Protein AF-A0A225D2V1-F1 (afdb_monomer)

Radius of gyration: 23.46 Å; Cα contacts (8 Å, |Δi|>4): 677; chains: 1; bounding box: 50×41×66 Å

Mean predicted aligned error: 8.58 Å

Foldseek 3Di:
DDKDKDAAPDPPADDFWKWKWKAFQVGQIFIHTPGDDPDRIDMDDDDQDQQLPDDGSQQDDDDRDDVPDGRDGGDDDQWIKMFMFGADLLQADVVSPTQGPGDIDIGDDHPDDHDDHDDDDPVRVVSRVDDRDDFFDWPPCVPFFDKWDKDFDAAPDKTWGFDNPFFFFWKFWDWDWDDDVPGIAIATQDIGTDRDPSRHHSVGDIDGHDPQKGFAKKKFADDQFTAKIKTKIFGQDPVNQFGDLVHIDIDDIDGDPPDHDDIDMAGSPGFGFGIKMFRHDSGTRIIITGGGDDD

Structure (mmCIF, N/CA/C/O backbone):
data_AF-A0A225D2V1-F1
#
_entry.id   AF-A0A225D2V1-F1
#
loop_
_atom_site.group_PDB
_atom_site.id
_atom_site.type_symbol
_atom_site.label_atom_id
_atom_site.label_alt_id
_atom_site.label_comp_id
_atom_site.label_asym_id
_atom_site.label_entity_id
_atom_site.label_seq_id
_atom_site.pdbx_PDB_ins_code
_atom_site.Cartn_x
_atom_site.Cartn_y
_atom_site.Cartn_z
_atom_site.occupancy
_atom_site.B_iso_or_equiv
_atom_site.auth_seq_id
_atom_site.auth_comp_id
_atom_site.auth_asym_id
_atom_site.auth_atom_id
_atom_site.pdbx_PDB_model_num
ATOM 1 N N . MET A 1 1 ? 12.172 -5.754 -35.249 1.00 75.94 1 MET A N 1
ATOM 2 C CA . MET A 1 1 ? 12.129 -6.676 -34.094 1.00 75.94 1 MET A CA 1
ATOM 3 C C . 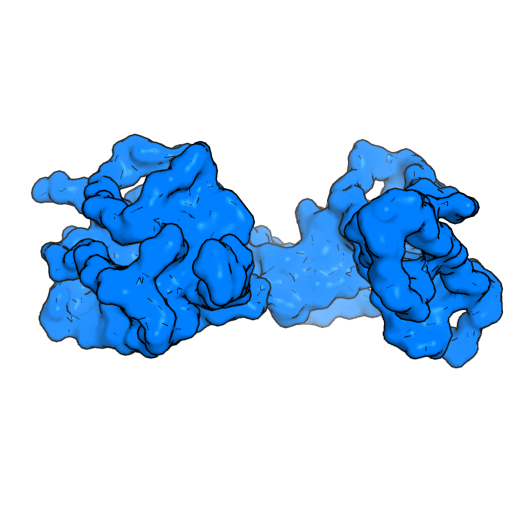MET A 1 1 ? 13.568 -6.992 -33.745 1.00 75.94 1 MET A C 1
ATOM 5 O O . MET A 1 1 ? 14.351 -7.140 -34.673 1.00 75.94 1 MET A O 1
ATOM 9 N N . ILE A 1 2 ? 13.915 -7.024 -32.464 1.00 83.81 2 ILE A N 1
ATOM 10 C CA . ILE A 1 2 ? 15.238 -7.449 -31.989 1.00 83.81 2 ILE A CA 1
ATOM 11 C C . ILE A 1 2 ? 15.033 -8.709 -31.164 1.00 83.81 2 ILE A C 1
ATOM 13 O O . ILE A 1 2 ? 14.084 -8.766 -30.388 1.00 83.81 2 ILE A O 1
ATOM 17 N N . SER A 1 3 ? 15.902 -9.696 -31.336 1.00 88.50 3 SER A N 1
ATOM 18 C CA . SER A 1 3 ? 15.908 -10.911 -30.527 1.00 88.50 3 SER A CA 1
ATOM 19 C C . SER A 1 3 ? 17.216 -10.995 -29.761 1.00 88.50 3 SER A C 1
ATOM 21 O O . SER A 1 3 ? 18.270 -10.649 -30.292 1.00 88.50 3 SER A O 1
ATOM 23 N N . VAL A 1 4 ? 17.127 -11.417 -28.506 1.00 87.06 4 VAL A N 1
ATOM 24 C CA . VAL A 1 4 ? 18.244 -11.440 -27.566 1.00 87.06 4 VAL A CA 1
ATOM 25 C C . VAL A 1 4 ? 18.283 -12.789 -26.890 1.00 87.06 4 VAL A C 1
ATOM 27 O O . VAL A 1 4 ? 17.399 -13.100 -26.092 1.00 87.06 4 VAL A O 1
ATOM 30 N N . ASP A 1 5 ? 19.306 -13.575 -27.183 1.00 91.38 5 ASP A N 1
ATOM 31 C CA . ASP A 1 5 ? 19.513 -14.832 -26.481 1.00 91.38 5 ASP A CA 1
ATOM 32 C C . ASP A 1 5 ? 20.080 -14.573 -25.085 1.00 91.38 5 ASP A C 1
ATOM 34 O O . ASP A 1 5 ? 20.888 -13.666 -24.871 1.00 91.38 5 ASP A O 1
ATOM 38 N N . TYR A 1 6 ? 19.635 -15.368 -24.120 1.00 90.75 6 TYR A N 1
ATOM 39 C CA . TYR A 1 6 ? 20.077 -15.277 -22.739 1.00 90.75 6 TYR A CA 1
ATOM 40 C C . TYR A 1 6 ? 20.439 -16.648 -22.177 1.00 90.75 6 TYR A C 1
ATOM 42 O O . TYR A 1 6 ? 19.881 -17.679 -22.558 1.00 90.75 6 TYR A O 1
ATOM 50 N N . GLU A 1 7 ? 21.345 -16.624 -21.202 1.00 92.25 7 GLU A N 1
ATOM 51 C CA . GLU A 1 7 ? 21.707 -17.751 -20.352 1.00 92.25 7 GLU A CA 1
ATOM 52 C C . GLU A 1 7 ? 21.833 -17.271 -18.900 1.00 92.25 7 GLU A C 1
ATOM 54 O O . GLU A 1 7 ? 22.522 -16.294 -18.608 1.00 92.25 7 GLU A O 1
ATOM 59 N N . VAL A 1 8 ? 21.150 -17.955 -17.984 1.00 86.94 8 VAL A N 1
ATOM 60 C CA . VAL A 1 8 ? 21.164 -17.680 -16.547 1.00 86.94 8 VAL A CA 1
ATOM 61 C C . VAL A 1 8 ? 22.377 -18.364 -15.925 1.00 86.94 8 VAL A C 1
ATOM 63 O O . VAL A 1 8 ? 22.411 -19.586 -15.767 1.00 86.94 8 VAL A O 1
ATOM 66 N N . THR A 1 9 ? 23.363 -17.563 -15.531 1.00 84.56 9 THR A N 1
ATOM 67 C CA . THR A 1 9 ? 24.622 -18.041 -14.939 1.00 84.56 9 THR A CA 1
ATOM 68 C C . THR A 1 9 ? 24.551 -18.219 -13.419 1.00 84.56 9 THR A C 1
ATOM 70 O O . THR A 1 9 ? 25.360 -18.946 -12.848 1.00 84.56 9 THR A O 1
ATOM 73 N N . SER A 1 10 ? 23.571 -17.604 -12.748 1.00 78.81 10 SER A N 1
ATOM 74 C CA . SER A 1 10 ? 23.340 -17.735 -11.306 1.00 78.81 10 SER A CA 1
ATOM 75 C C . SER A 1 10 ? 21.872 -17.493 -10.956 1.00 78.81 10 SER A C 1
ATOM 77 O O . SER A 1 10 ? 21.261 -16.549 -11.448 1.00 78.81 10 SER A O 1
ATOM 79 N N . GLU A 1 11 ? 21.324 -18.318 -10.064 1.00 67.44 11 GLU A N 1
ATOM 80 C CA . GLU A 1 11 ? 19.973 -18.159 -9.498 1.00 67.44 11 GLU A CA 1
ATOM 81 C C . GLU A 1 11 ? 20.007 -17.601 -8.065 1.00 67.44 11 GLU A C 1
ATOM 83 O O . GLU A 1 11 ? 18.970 -17.417 -7.436 1.00 67.44 11 GLU A O 1
ATOM 88 N N . LYS A 1 12 ? 21.204 -17.308 -7.534 1.00 62.03 12 LYS A N 1
ATOM 89 C CA . LYS A 1 12 ? 21.417 -17.007 -6.108 1.00 62.03 12 LYS A CA 1
ATOM 90 C C . LYS A 1 12 ? 20.809 -15.688 -5.618 1.00 62.03 12 LYS A C 1
ATOM 92 O O . LYS A 1 12 ? 20.847 -15.432 -4.422 1.00 62.03 12 LYS A O 1
ATOM 97 N N . ALA A 1 13 ? 20.290 -14.833 -6.494 1.00 55.50 13 ALA A N 1
ATOM 98 C CA . ALA A 1 13 ? 20.028 -13.442 -6.142 1.00 55.50 13 ALA A CA 1
ATOM 99 C C . ALA A 1 13 ? 18.556 -13.061 -6.305 1.00 55.50 13 ALA A C 1
ATOM 101 O O . ALA A 1 13 ? 18.198 -12.523 -7.342 1.00 55.50 13 ALA A O 1
ATOM 102 N N . LEU A 1 14 ? 17.757 -13.233 -5.243 1.00 57.34 14 LEU A N 1
ATOM 103 C CA . LEU A 1 14 ? 16.435 -12.612 -5.016 1.00 57.34 14 LEU A CA 1
ATOM 104 C C . LEU A 1 14 ? 15.259 -13.217 -5.811 1.00 57.34 14 LEU A C 1
ATOM 106 O O . LEU A 1 14 ? 15.456 -14.013 -6.724 1.00 57.34 14 LEU A O 1
ATOM 110 N N . ALA A 1 15 ? 14.018 -12.890 -5.428 1.00 63.38 15 ALA A N 1
ATOM 111 C CA . ALA A 1 15 ? 12.785 -13.453 -6.007 1.00 63.38 15 ALA A CA 1
ATOM 112 C C . ALA A 1 15 ? 11.968 -12.449 -6.850 1.00 63.38 15 ALA A C 1
ATOM 114 O O . ALA A 1 15 ? 10.991 -12.855 -7.484 1.00 63.38 15 ALA A O 1
ATOM 115 N N . GLY A 1 16 ? 12.385 -11.178 -6.895 1.00 69.38 16 GLY A N 1
ATOM 116 C CA . GLY A 1 16 ? 11.718 -10.098 -7.626 1.00 69.38 16 GLY A CA 1
ATOM 117 C C . GLY A 1 16 ? 11.746 -10.229 -9.150 1.00 69.38 16 GLY A C 1
ATOM 118 O O . GLY A 1 16 ? 12.486 -11.050 -9.705 1.00 69.38 16 GLY A O 1
ATOM 119 N N . ASP A 1 17 ? 10.939 -9.405 -9.813 1.00 79.31 17 ASP A N 1
ATOM 120 C CA . ASP A 1 17 ? 10.769 -9.395 -11.266 1.00 79.31 17 ASP A CA 1
ATOM 121 C C . ASP A 1 17 ? 11.943 -8.725 -11.978 1.00 79.31 17 ASP A C 1
ATOM 123 O O . ASP A 1 17 ? 12.576 -7.798 -11.470 1.00 79.31 17 ASP A O 1
ATOM 127 N N . LEU A 1 18 ? 12.205 -9.155 -13.204 1.00 85.19 18 LEU A N 1
ATOM 128 C CA . LEU A 1 18 ? 13.180 -8.532 -14.080 1.00 85.19 18 LEU A CA 1
ATOM 129 C C . LEU A 1 18 ? 12.523 -7.441 -14.924 1.00 85.19 18 LEU A C 1
ATOM 131 O O . LEU A 1 18 ? 11.388 -7.562 -15.396 1.00 85.19 18 LEU A O 1
ATOM 135 N N . SER A 1 19 ? 13.289 -6.384 -15.153 1.00 88.06 19 SER A N 1
ATOM 136 C CA . SER A 1 19 ? 13.034 -5.416 -16.208 1.00 88.06 19 SER A CA 1
ATOM 137 C C . SER A 1 19 ? 14.204 -5.415 -17.174 1.00 88.06 19 SER A C 1
ATOM 139 O O . SER A 1 19 ? 15.356 -5.584 -16.789 1.00 88.06 19 SER A O 1
ATOM 141 N N . LEU A 1 20 ? 13.909 -5.185 -18.439 1.00 89.88 20 LEU A N 1
ATOM 142 C CA . LEU A 1 20 ? 14.887 -4.820 -19.440 1.00 89.88 20 LEU A CA 1
ATOM 143 C C . LEU A 1 20 ? 14.969 -3.297 -19.508 1.00 89.88 20 LEU A C 1
ATOM 145 O O . LEU A 1 20 ? 13.946 -2.630 -19.668 1.00 89.88 20 LEU A O 1
ATOM 149 N N . ILE A 1 21 ? 16.176 -2.761 -19.406 1.00 89.38 21 ILE A N 1
ATOM 150 C CA . ILE A 1 21 ? 16.459 -1.346 -19.619 1.00 89.38 21 ILE A CA 1
ATOM 151 C C . ILE A 1 21 ? 17.019 -1.175 -21.024 1.00 89.38 21 ILE A C 1
ATOM 153 O O . ILE A 1 21 ? 17.923 -1.913 -21.415 1.00 89.38 21 ILE A O 1
ATOM 157 N N . LEU A 1 22 ? 16.482 -0.210 -21.768 1.00 89.12 22 LEU A N 1
ATOM 158 C CA . LEU A 1 22 ? 17.069 0.317 -22.992 1.00 89.12 22 LEU A CA 1
ATOM 159 C C . LEU A 1 22 ? 17.468 1.764 -22.720 1.00 89.12 22 LEU A C 1
ATOM 161 O O . LEU A 1 22 ? 16.599 2.608 -22.513 1.00 89.12 22 LEU A O 1
ATOM 165 N N . ARG A 1 23 ? 18.769 2.029 -22.722 1.00 88.06 23 ARG A N 1
ATOM 166 C CA . ARG A 1 23 ? 19.358 3.337 -22.452 1.00 88.06 23 ARG A CA 1
ATOM 167 C C . ARG A 1 23 ? 19.911 3.925 -23.737 1.00 88.06 23 ARG A C 1
ATOM 169 O O . ARG A 1 23 ? 20.754 3.307 -24.391 1.00 88.06 23 ARG A O 1
ATOM 176 N N . THR A 1 24 ? 19.447 5.107 -24.109 1.00 84.62 24 THR A N 1
ATOM 177 C CA . THR A 1 24 ? 19.897 5.811 -25.314 1.00 84.62 24 THR A CA 1
ATOM 178 C C . THR A 1 24 ? 20.861 6.949 -24.974 1.00 84.62 24 THR A C 1
ATOM 180 O O . THR A 1 24 ? 20.926 7.436 -23.845 1.00 84.62 24 THR A O 1
ATOM 183 N N . ALA A 1 25 ? 21.638 7.389 -25.968 1.00 72.94 25 ALA A N 1
ATOM 184 C CA . ALA A 1 25 ? 22.654 8.431 -25.784 1.00 72.94 25 ALA A CA 1
ATOM 185 C C . ALA A 1 25 ? 22.084 9.818 -25.457 1.00 72.94 25 ALA A C 1
ATOM 187 O O . ALA A 1 25 ? 22.774 10.637 -24.859 1.00 72.94 25 ALA A O 1
ATOM 188 N N . ASP A 1 26 ? 20.839 10.080 -25.845 1.00 71.44 26 ASP A N 1
ATOM 189 C CA . ASP A 1 26 ? 20.093 11.298 -25.517 1.00 71.44 26 ASP A CA 1
ATOM 190 C C . ASP A 1 26 ? 19.455 11.248 -24.115 1.00 71.44 26 ASP A C 1
ATOM 192 O O . ASP A 1 26 ? 18.716 12.157 -23.744 1.00 71.44 26 ASP A O 1
ATOM 196 N N . GLY A 1 27 ? 19.759 10.212 -23.322 1.00 66.94 27 GLY A N 1
ATOM 197 C CA . GLY A 1 27 ? 19.304 10.070 -21.939 1.00 66.94 27 GLY A CA 1
ATOM 198 C C . GLY A 1 27 ? 17.856 9.597 -21.799 1.00 66.94 27 GLY A C 1
ATOM 199 O O . GLY A 1 27 ? 17.299 9.689 -20.705 1.00 66.94 27 GLY A O 1
ATOM 200 N N . GLN A 1 28 ? 17.232 9.110 -22.878 1.00 74.00 28 GLN A N 1
ATOM 201 C CA . GLN A 1 28 ? 15.908 8.497 -22.808 1.00 74.00 28 GLN A CA 1
ATOM 202 C C . GLN A 1 28 ? 16.022 7.023 -22.412 1.00 74.00 28 GLN A C 1
ATOM 204 O O . GLN A 1 28 ? 16.306 6.147 -23.226 1.00 74.00 28 GLN A O 1
ATOM 209 N N . ASP A 1 29 ? 15.743 6.735 -21.146 1.00 81.38 29 ASP A N 1
ATOM 210 C CA . ASP A 1 29 ? 15.656 5.358 -20.678 1.00 81.38 29 ASP A CA 1
ATOM 211 C C . ASP A 1 29 ? 14.243 4.805 -20.892 1.00 81.38 29 ASP A C 1
ATOM 213 O O . ASP A 1 29 ? 13.235 5.412 -20.517 1.00 81.38 29 ASP A O 1
ATOM 217 N N . ALA A 1 30 ? 14.166 3.607 -21.463 1.00 82.44 30 ALA A N 1
ATOM 218 C CA . ALA A 1 30 ? 12.953 2.812 -21.504 1.00 82.44 30 ALA A CA 1
ATOM 219 C C . ALA A 1 30 ? 13.098 1.584 -20.611 1.00 82.44 30 ALA A C 1
ATOM 221 O O . ALA A 1 30 ? 14.013 0.778 -20.774 1.00 82.44 30 ALA A O 1
ATOM 222 N N . THR A 1 31 ? 12.128 1.403 -19.722 1.00 85.69 31 THR A N 1
ATOM 223 C CA . THR A 1 31 ? 12.028 0.227 -18.857 1.00 85.69 31 THR A CA 1
ATOM 224 C C . THR A 1 31 ? 10.898 -0.663 -19.350 1.00 85.69 31 THR A C 1
ATOM 226 O O . THR A 1 31 ? 9.747 -0.232 -19.439 1.00 85.69 31 THR A O 1
ATOM 229 N N . VAL A 1 32 ? 11.211 -1.921 -19.647 1.00 84.94 32 VAL A N 1
ATOM 230 C CA . VAL A 1 32 ? 10.240 -2.946 -20.039 1.00 84.94 32 VAL A CA 1
ATOM 231 C C . VAL A 1 32 ? 10.218 -4.022 -18.965 1.00 84.94 32 VAL A C 1
ATOM 233 O O . VAL A 1 32 ? 11.194 -4.745 -18.800 1.00 84.94 32 VAL A O 1
ATOM 236 N N . SER A 1 33 ? 9.110 -4.151 -18.237 1.00 85.00 33 SER A N 1
ATOM 237 C CA . SER A 1 33 ? 8.943 -5.266 -17.301 1.00 85.00 33 SER A CA 1
ATOM 238 C C . SER A 1 33 ? 8.800 -6.573 -18.080 1.00 85.00 33 SER A C 1
ATOM 240 O O . SER A 1 33 ? 7.973 -6.659 -18.990 1.00 85.00 33 SER A O 1
ATOM 242 N N . ILE A 1 34 ? 9.615 -7.572 -17.739 1.00 85.06 34 ILE A N 1
ATOM 243 C CA . ILE A 1 34 ? 9.584 -8.905 -18.362 1.00 85.06 34 ILE A CA 1
ATOM 244 C C . ILE A 1 34 ? 9.190 -10.012 -17.371 1.00 85.06 34 ILE A C 1
ATOM 246 O O . ILE A 1 34 ? 9.031 -11.158 -17.780 1.00 85.06 34 ILE A O 1
ATOM 250 N N . GLY A 1 35 ? 9.009 -9.689 -16.085 1.00 83.69 35 GLY A N 1
ATOM 251 C CA . GLY A 1 35 ? 8.637 -10.659 -15.052 1.00 83.69 35 GLY A CA 1
ATOM 252 C C . GLY A 1 35 ? 9.773 -11.635 -14.736 1.00 83.69 35 GLY A C 1
ATOM 253 O O . GLY A 1 35 ? 10.928 -11.232 -14.596 1.00 83.69 35 GLY A O 1
ATOM 254 N N . LYS A 1 36 ? 9.461 -12.928 -14.615 1.00 81.25 36 LYS A N 1
ATOM 255 C CA . LYS A 1 36 ? 10.448 -13.988 -14.354 1.00 81.25 36 LYS A CA 1
ATOM 256 C C . LYS A 1 36 ? 10.855 -14.684 -15.651 1.00 81.25 36 LYS A C 1
ATOM 258 O O . LYS A 1 36 ? 10.020 -14.939 -16.512 1.00 81.25 36 LYS A O 1
ATOM 263 N N . LEU A 1 37 ? 12.131 -15.051 -15.762 1.00 83.94 37 LEU A N 1
ATOM 264 C CA . LEU A 1 37 ? 12.584 -15.964 -16.813 1.00 83.94 37 LEU A CA 1
ATOM 265 C C . LEU A 1 37 ? 12.221 -17.393 -16.402 1.00 83.94 37 LEU A C 1
ATOM 267 O O . LEU A 1 37 ? 12.707 -17.893 -15.393 1.00 83.94 37 LEU A O 1
ATOM 271 N N . GLU A 1 38 ? 11.361 -18.049 -17.178 1.00 80.31 38 GLU A N 1
ATOM 272 C CA . GLU A 1 38 ? 10.885 -19.411 -16.885 1.00 80.31 38 GLU A CA 1
ATOM 273 C C . GLU A 1 38 ? 11.920 -20.502 -17.202 1.00 80.31 38 GLU A C 1
ATOM 275 O O . GLU A 1 38 ? 11.741 -21.665 -16.844 1.00 80.31 38 GLU A O 1
ATOM 280 N N . ARG A 1 39 ? 12.994 -20.155 -17.919 1.00 86.38 39 ARG A N 1
ATOM 281 C CA . ARG A 1 39 ? 14.016 -21.093 -18.394 1.00 86.38 39 ARG A CA 1
ATOM 282 C C . ARG A 1 39 ? 15.406 -20.560 -18.086 1.00 86.38 39 ARG A C 1
ATOM 284 O O . ARG A 1 39 ? 15.613 -19.355 -17.997 1.00 86.38 39 ARG A O 1
ATOM 291 N N . ARG A 1 40 ? 16.384 -21.465 -17.991 1.00 88.50 40 ARG A N 1
ATOM 292 C CA . ARG A 1 40 ? 17.799 -21.091 -17.810 1.00 88.50 40 ARG A CA 1
ATOM 293 C C . ARG A 1 40 ? 18.450 -20.573 -19.089 1.00 88.50 40 ARG A C 1
ATOM 295 O O . ARG A 1 40 ? 19.465 -19.899 -19.003 1.00 88.50 40 ARG A O 1
ATOM 302 N N . LYS A 1 41 ? 17.884 -20.876 -20.259 1.00 92.56 41 LYS A N 1
ATOM 303 C CA . LYS A 1 41 ? 18.293 -20.324 -21.556 1.00 92.56 41 LYS A CA 1
ATOM 304 C C . LYS A 1 41 ? 17.063 -20.055 -22.414 1.00 92.56 41 LYS A C 1
ATOM 306 O O . LYS A 1 41 ? 16.080 -20.796 -22.324 1.00 92.56 41 LYS A O 1
ATOM 311 N N . GLY A 1 42 ? 17.123 -19.035 -23.258 1.00 92.19 42 GLY A N 1
ATOM 312 C CA . GLY A 1 42 ? 16.045 -18.713 -24.189 1.00 92.19 42 GLY A CA 1
ATOM 313 C C . GLY A 1 42 ? 16.309 -17.425 -24.954 1.00 92.19 42 GLY A C 1
ATOM 314 O O . GLY A 1 42 ? 17.430 -16.930 -24.961 1.00 92.19 42 GLY A O 1
ATOM 315 N N . THR A 1 43 ? 15.256 -16.876 -25.556 1.00 91.25 43 THR A N 1
ATOM 316 C CA . THR A 1 43 ? 15.329 -15.657 -26.365 1.00 91.25 43 THR A CA 1
ATOM 317 C C . THR A 1 43 ? 14.272 -14.658 -25.902 1.00 91.25 43 THR A C 1
ATOM 319 O O . THR A 1 43 ? 13.099 -15.004 -25.766 1.00 91.25 43 THR A O 1
ATOM 322 N N . ILE A 1 44 ? 14.676 -13.411 -25.676 1.00 88.50 44 ILE A N 1
ATOM 323 C CA . ILE A 1 44 ? 13.788 -12.271 -25.435 1.00 88.50 44 ILE A CA 1
ATOM 324 C C . ILE A 1 44 ? 13.568 -11.561 -26.773 1.00 88.50 44 ILE A C 1
ATOM 326 O O . ILE A 1 44 ? 14.516 -11.086 -27.395 1.00 88.50 44 ILE A O 1
ATOM 330 N N . GLY A 1 45 ? 12.313 -11.484 -27.216 1.00 87.69 45 GLY A N 1
ATOM 331 C CA . GLY A 1 45 ? 11.918 -10.754 -28.420 1.00 87.69 45 GLY A CA 1
ATOM 332 C C . GLY A 1 45 ? 11.388 -9.360 -28.089 1.00 87.69 45 GLY A C 1
ATOM 333 O O . GLY A 1 45 ? 10.434 -9.215 -27.328 1.00 87.69 45 GLY A O 1
ATOM 334 N N . LEU A 1 46 ? 11.968 -8.329 -28.699 1.00 83.25 46 LEU A N 1
ATOM 335 C CA . LEU A 1 46 ? 11.566 -6.933 -28.561 1.00 83.25 46 LEU A CA 1
ATOM 336 C C . LEU A 1 46 ? 10.910 -6.437 -29.845 1.00 83.25 46 LEU A C 1
ATOM 338 O O . LEU A 1 46 ? 11.495 -6.437 -30.937 1.00 83.25 46 LEU A O 1
ATOM 342 N N . LYS A 1 47 ? 9.677 -5.959 -29.698 1.00 80.00 47 LYS A N 1
ATOM 343 C CA . LYS A 1 47 ? 8.895 -5.341 -30.765 1.00 80.00 47 LYS A CA 1
ATOM 344 C C . LYS A 1 47 ? 8.396 -3.984 -30.280 1.00 80.00 47 LYS A C 1
ATOM 346 O O . LYS A 1 47 ? 7.906 -3.870 -29.160 1.00 80.00 47 LYS A O 1
ATOM 351 N N . VAL A 1 48 ? 8.498 -2.961 -31.128 1.00 74.81 48 VAL A N 1
ATOM 352 C CA . VAL A 1 48 ? 7.820 -1.689 -30.855 1.00 74.81 48 VAL A CA 1
ATOM 353 C C . VAL A 1 48 ? 6.324 -1.910 -31.007 1.00 74.81 48 VAL A C 1
ATOM 355 O O . VAL A 1 48 ? 5.887 -2.509 -31.991 1.00 74.81 48 VAL A O 1
ATOM 358 N N . ALA A 1 49 ? 5.551 -1.457 -30.022 1.00 68.31 49 ALA A N 1
ATOM 359 C CA . ALA A 1 49 ? 4.102 -1.542 -30.080 1.00 68.31 49 ALA A CA 1
ATOM 360 C C . ALA A 1 49 ? 3.584 -0.824 -31.339 1.00 68.31 49 ALA A C 1
ATOM 362 O O . ALA A 1 49 ? 3.886 0.344 -31.572 1.00 68.31 49 ALA A O 1
ATOM 363 N N . ASP A 1 50 ? 2.792 -1.538 -32.131 1.00 62.59 50 ASP A N 1
ATOM 364 C CA . ASP A 1 50 ? 2.074 -1.061 -33.317 1.00 62.59 50 ASP A CA 1
ATOM 365 C C . ASP A 1 50 ? 0.625 -0.649 -32.990 1.00 62.59 50 ASP A C 1
ATOM 367 O O . ASP A 1 50 ? -0.157 -0.317 -33.880 1.00 62.59 50 ASP A O 1
ATOM 371 N N . ALA A 1 51 ? 0.255 -0.660 -31.705 1.00 57.41 51 ALA A N 1
ATOM 372 C CA . ALA A 1 51 ? -1.105 -0.401 -31.254 1.00 57.41 51 ALA A CA 1
ATOM 373 C C . ALA A 1 51 ? -1.396 1.110 -31.113 1.00 57.41 51 ALA A C 1
ATOM 375 O O . ALA A 1 51 ? -0.679 1.800 -30.384 1.00 57.41 51 ALA A O 1
ATOM 376 N N . PRO A 1 52 ? -2.496 1.625 -31.699 1.00 53.38 52 PRO A N 1
ATOM 377 C CA . PRO A 1 52 ? -2.810 3.058 -31.722 1.00 53.38 52 PRO A CA 1
ATOM 378 C C . PRO A 1 52 ? -3.056 3.689 -30.340 1.00 53.38 52 PRO A C 1
ATOM 380 O O . PRO A 1 52 ? -2.896 4.896 -30.182 1.00 53.38 52 PRO A O 1
ATOM 383 N N . TRP A 1 53 ? -3.388 2.883 -29.328 1.00 54.91 53 TRP A N 1
ATOM 384 C CA . TRP A 1 53 ? -3.691 3.336 -27.962 1.00 54.91 53 TRP A CA 1
ATOM 385 C C . TRP A 1 53 ? -2.500 3.237 -26.994 1.00 54.91 53 TRP A C 1
ATOM 387 O O . TRP A 1 53 ? -2.586 3.721 -25.867 1.00 54.91 53 TRP A O 1
ATOM 397 N N . ARG A 1 54 ? -1.394 2.585 -27.388 1.00 55.38 54 ARG A N 1
ATOM 398 C CA . ARG A 1 54 ? -0.208 2.409 -26.536 1.00 55.38 54 ARG A CA 1
ATOM 399 C C . ARG A 1 54 ? 0.914 3.315 -27.025 1.00 55.38 54 ARG A C 1
ATOM 401 O O . ARG A 1 54 ? 1.631 2.975 -27.960 1.00 55.38 54 ARG A O 1
ATOM 408 N N . ARG A 1 55 ? 1.111 4.451 -26.352 1.00 57.22 55 ARG A N 1
ATOM 409 C CA . ARG A 1 55 ? 2.350 5.224 -26.496 1.00 57.22 55 ARG A CA 1
ATOM 410 C C . ARG A 1 55 ? 3.459 4.465 -25.773 1.00 57.22 55 ARG A C 1
ATOM 412 O O . ARG A 1 55 ? 3.562 4.525 -24.554 1.00 57.22 55 ARG A O 1
ATOM 419 N N . GLY A 1 56 ? 4.234 3.684 -26.523 1.00 58.78 56 GLY A N 1
ATOM 420 C CA . GLY A 1 56 ? 5.504 3.169 -26.019 1.00 58.78 56 GLY A CA 1
ATOM 421 C C . GLY A 1 56 ? 6.476 4.324 -25.733 1.00 58.78 56 GLY A C 1
ATOM 422 O O . GLY A 1 56 ? 6.275 5.421 -26.256 1.00 58.78 56 GLY A O 1
ATOM 423 N N . PRO A 1 57 ? 7.545 4.086 -24.957 1.00 60.41 57 PRO A N 1
ATOM 424 C CA . PRO A 1 57 ? 8.527 5.120 -24.609 1.00 60.41 57 PRO A CA 1
ATOM 425 C C . PRO A 1 57 ? 9.205 5.751 -25.838 1.00 60.41 57 PRO A C 1
ATOM 427 O O . PRO A 1 57 ? 9.652 6.885 -25.773 1.00 60.41 57 PRO A O 1
ATOM 430 N N . PHE A 1 58 ? 9.196 5.056 -26.981 1.00 64.50 58 PHE A N 1
ATOM 431 C CA . PHE A 1 58 ? 9.759 5.518 -28.255 1.00 64.50 58 PHE A CA 1
ATOM 432 C C . PHE A 1 58 ? 8.699 5.957 -29.285 1.00 64.50 58 PHE A C 1
ATOM 434 O O . PHE A 1 58 ? 8.977 6.036 -30.484 1.00 64.50 58 PHE A O 1
ATOM 441 N N . ALA A 1 59 ? 7.452 6.191 -28.864 1.00 62.09 59 ALA A N 1
ATOM 442 C CA . ALA A 1 59 ? 6.433 6.746 -29.751 1.00 62.09 59 ALA A CA 1
ATOM 443 C C . ALA A 1 59 ? 6.747 8.223 -30.047 1.00 62.09 59 ALA A C 1
ATOM 445 O O . ALA A 1 59 ? 7.008 8.999 -29.129 1.00 62.09 59 ALA A O 1
ATOM 446 N N . ARG A 1 60 ? 6.700 8.632 -31.323 1.00 54.75 60 ARG A N 1
ATOM 447 C CA . ARG A 1 60 ? 6.945 10.034 -31.698 1.00 54.75 60 ARG A CA 1
ATOM 448 C C . ARG A 1 60 ? 5.915 10.954 -31.022 1.00 54.75 60 ARG A C 1
ATOM 450 O O . ARG A 1 60 ? 4.718 10.654 -31.094 1.00 54.75 60 ARG A O 1
ATOM 457 N N . PRO A 1 61 ? 6.331 12.081 -30.415 1.00 46.56 61 PRO A N 1
ATOM 458 C CA . PRO A 1 61 ? 5.391 13.091 -29.957 1.00 46.56 61 PRO A CA 1
ATOM 459 C C . PRO A 1 61 ? 4.650 13.663 -31.170 1.00 46.56 61 PRO A C 1
ATOM 461 O O . PRO A 1 61 ? 5.248 14.210 -32.092 1.00 46.56 61 PRO A O 1
ATOM 464 N N . GLY A 1 62 ? 3.333 13.493 -31.181 1.00 54.81 62 GLY A N 1
ATOM 465 C CA . GLY A 1 62 ? 2.437 14.030 -32.196 1.00 54.81 62 GLY A CA 1
ATOM 466 C C . GLY A 1 62 ? 1.030 14.213 -31.623 1.00 54.81 62 GLY A C 1
ATOM 467 O O . GLY A 1 62 ? 0.713 13.610 -30.581 1.00 54.81 62 GLY A O 1
ATOM 468 N N . PRO A 1 63 ? 0.187 15.050 -32.262 1.00 51.53 63 PRO A N 1
ATOM 469 C CA . PRO A 1 63 ? -1.221 15.160 -31.897 1.00 51.53 63 PRO A CA 1
ATOM 470 C C . PRO A 1 63 ? -1.818 13.752 -31.911 1.00 51.53 63 PRO A C 1
ATOM 472 O O . PRO A 1 63 ? -1.564 12.973 -32.830 1.00 51.53 63 PRO A O 1
ATOM 475 N N . GLY A 1 64 ? -2.499 13.382 -30.823 1.00 52.94 64 GLY A N 1
ATOM 476 C CA . GLY A 1 64 ? -3.034 12.033 -30.670 1.00 52.94 64 GLY A CA 1
ATOM 477 C C . GLY A 1 64 ? -3.863 11.649 -31.898 1.00 52.94 64 GLY A C 1
ATOM 478 O O . GLY A 1 64 ? -4.586 12.505 -32.412 1.00 52.94 64 GLY A O 1
ATOM 479 N N . PRO A 1 65 ? -3.746 10.408 -32.401 1.00 50.03 65 PRO A N 1
ATOM 480 C CA . PRO A 1 65 ? -4.585 9.978 -33.505 1.00 50.03 65 PRO A CA 1
ATOM 481 C C . PRO A 1 65 ? -6.047 10.151 -33.084 1.00 50.03 65 PRO A C 1
ATOM 483 O O . PRO A 1 65 ? -6.457 9.648 -32.038 1.00 50.03 65 PRO A O 1
ATOM 486 N N . GLY A 1 66 ? -6.824 10.889 -33.881 1.00 49.00 66 GLY A N 1
ATOM 487 C CA . GLY A 1 66 ? -8.276 10.892 -33.742 1.00 49.00 66 GLY A CA 1
ATOM 488 C C . GLY A 1 66 ? -8.825 9.460 -33.846 1.00 49.00 66 GLY A C 1
ATOM 489 O O . GLY A 1 66 ? -8.122 8.565 -34.333 1.00 49.00 66 GLY A O 1
ATOM 490 N N . PRO A 1 67 ? -10.063 9.209 -33.392 1.00 43.94 67 PRO A N 1
ATOM 491 C CA . PRO A 1 67 ? -10.678 7.890 -33.507 1.00 43.94 67 PRO A CA 1
ATOM 492 C C . PRO A 1 67 ? -10.597 7.390 -34.961 1.00 43.94 67 PRO A C 1
ATOM 494 O O . PRO A 1 67 ? -11.149 8.005 -35.867 1.00 43.94 67 PRO A O 1
ATOM 497 N N . GLY A 1 68 ? -9.849 6.300 -35.182 1.00 51.19 68 GLY A N 1
ATOM 498 C CA . GLY A 1 68 ? -9.633 5.689 -36.502 1.00 51.19 68 GLY A CA 1
ATOM 499 C C . GLY A 1 68 ? -8.255 5.912 -37.145 1.00 51.19 68 GLY A C 1
ATOM 500 O O . GLY A 1 68 ? -7.941 5.240 -38.127 1.00 51.19 68 GLY A O 1
ATOM 501 N N . ALA A 1 69 ? -7.393 6.779 -36.603 1.00 49.12 69 ALA A N 1
ATOM 502 C CA . ALA A 1 69 ? -6.036 6.956 -37.126 1.00 49.12 69 ALA A CA 1
ATOM 503 C C . ALA A 1 69 ? -5.062 5.892 -36.574 1.00 49.12 69 ALA A C 1
ATOM 505 O O . ALA A 1 69 ? -4.971 5.658 -35.368 1.00 49.12 69 ALA A O 1
ATOM 506 N N . LYS A 1 70 ? -4.295 5.244 -37.464 1.00 46.28 70 LYS A N 1
ATOM 507 C CA . LYS A 1 70 ? -3.176 4.374 -37.065 1.00 46.28 70 LYS A CA 1
ATOM 508 C C . LYS A 1 70 ? -2.075 5.252 -36.470 1.00 46.28 70 LYS A C 1
ATOM 510 O O . LYS A 1 70 ? -1.607 6.171 -37.140 1.00 46.28 70 LYS A O 1
ATOM 515 N N . ALA A 1 71 ? -1.646 4.979 -35.238 1.00 50.62 71 ALA A N 1
ATOM 516 C CA . ALA A 1 71 ? -0.440 5.613 -34.712 1.00 50.62 71 ALA A CA 1
ATOM 517 C C . ALA A 1 71 ? 0.742 5.270 -35.630 1.00 50.62 71 ALA A C 1
ATOM 519 O O . ALA A 1 71 ? 0.886 4.120 -36.050 1.00 50.62 71 ALA A O 1
ATOM 520 N N . ALA A 1 72 ? 1.584 6.255 -35.948 1.00 50.91 72 ALA A N 1
ATOM 521 C CA . ALA A 1 72 ? 2.849 5.977 -36.613 1.00 50.91 72 ALA A CA 1
ATOM 522 C C . ALA A 1 72 ? 3.663 5.049 -35.701 1.00 50.91 72 ALA A C 1
ATOM 524 O O . ALA A 1 72 ? 3.953 5.410 -34.558 1.00 50.91 72 ALA A O 1
ATOM 525 N N . ALA A 1 73 ? 3.984 3.847 -36.183 1.00 56.28 73 ALA A N 1
ATOM 526 C CA . ALA A 1 73 ? 4.796 2.902 -35.431 1.00 56.28 73 ALA A CA 1
ATOM 527 C C . ALA A 1 73 ? 6.131 3.573 -35.078 1.00 56.28 73 ALA A C 1
ATOM 529 O O . ALA A 1 73 ? 6.834 4.070 -35.960 1.00 56.28 73 ALA A O 1
ATOM 530 N N . GLY A 1 74 ? 6.467 3.619 -33.788 1.00 63.97 74 GLY A N 1
ATOM 531 C CA . GLY A 1 74 ? 7.815 4.001 -33.380 1.00 63.97 74 GLY A CA 1
ATOM 532 C C . GLY A 1 74 ? 8.833 3.010 -33.956 1.00 63.97 74 GLY A C 1
ATOM 533 O O . GLY A 1 74 ? 8.520 1.839 -34.183 1.00 63.97 74 GLY A O 1
ATOM 534 N N . SER A 1 75 ? 10.061 3.461 -34.185 1.00 73.25 75 SER A N 1
ATOM 535 C CA . SER A 1 75 ? 11.204 2.580 -34.439 1.00 73.25 75 SER A CA 1
ATOM 536 C C . SER A 1 75 ? 12.003 2.412 -33.151 1.00 73.25 75 SER A C 1
ATOM 538 O O . SER A 1 75 ? 12.018 3.314 -32.315 1.00 73.25 75 SER A O 1
ATOM 540 N N . LEU A 1 76 ? 12.689 1.277 -32.988 1.00 76.38 76 LEU A N 1
ATOM 541 C CA . LEU A 1 76 ? 13.709 1.184 -31.942 1.00 76.38 76 LEU A CA 1
ATOM 542 C C . LEU A 1 76 ? 14.822 2.203 -32.239 1.00 76.38 76 LEU A C 1
ATOM 544 O O . LEU A 1 76 ? 15.087 2.471 -33.419 1.00 76.38 76 LEU A O 1
ATOM 548 N N . PRO A 1 77 ? 15.454 2.780 -31.205 1.00 79.25 77 PRO A N 1
ATOM 549 C CA . PRO A 1 77 ? 16.620 3.631 -31.398 1.00 79.25 77 PRO A CA 1
ATOM 550 C C . PRO A 1 77 ? 17.728 2.856 -32.126 1.00 79.25 77 PRO A C 1
ATOM 552 O O . PRO A 1 77 ? 17.884 1.653 -31.934 1.00 79.25 77 PRO A O 1
ATOM 555 N N . GLN A 1 78 ? 18.493 3.543 -32.978 1.00 82.62 78 GLN A N 1
ATOM 556 C CA . GLN A 1 78 ? 19.636 2.934 -33.676 1.00 82.62 78 GLN A CA 1
ATOM 557 C C . GLN A 1 78 ? 20.807 2.655 -32.727 1.00 82.62 78 GLN A C 1
ATOM 559 O O . GLN A 1 78 ? 21.522 1.675 -32.911 1.00 82.62 78 GLN A O 1
ATOM 564 N N . ASN A 1 79 ? 20.965 3.515 -31.716 1.00 86.75 79 ASN A N 1
ATOM 565 C CA . ASN A 1 79 ? 22.070 3.500 -30.771 1.00 86.75 79 ASN A CA 1
ATOM 566 C C . ASN A 1 79 ? 21.527 3.358 -29.350 1.00 86.75 79 ASN A C 1
ATOM 568 O O . ASN A 1 79 ? 20.900 4.290 -28.838 1.00 86.75 79 ASN A O 1
ATOM 572 N N . PHE A 1 80 ? 21.753 2.213 -28.715 1.00 88.19 80 PHE A N 1
ATOM 573 C CA . PHE A 1 80 ? 21.347 2.008 -27.328 1.00 88.19 80 PHE A CA 1
ATOM 574 C C . PHE A 1 80 ? 22.177 0.932 -26.633 1.00 88.19 80 PHE A C 1
ATOM 576 O O . PHE A 1 80 ? 22.718 0.012 -27.250 1.00 88.19 80 PHE A O 1
ATOM 583 N N . GLU A 1 81 ? 22.235 1.057 -25.315 1.00 91.81 81 GLU A N 1
ATOM 584 C CA . GLU A 1 81 ? 22.663 0.012 -24.405 1.00 91.81 81 GLU A CA 1
ATOM 585 C C . GLU A 1 81 ? 21.430 -0.714 -23.869 1.00 91.81 81 GLU A C 1
ATOM 587 O O . GLU A 1 81 ? 20.409 -0.100 -23.563 1.00 91.81 81 GLU A O 1
ATOM 592 N N . MET A 1 82 ? 21.533 -2.029 -23.732 1.00 91.25 82 MET A N 1
ATOM 593 C CA . MET A 1 82 ? 20.480 -2.863 -23.190 1.00 91.25 82 MET A CA 1
ATOM 594 C C . MET A 1 82 ? 21.021 -3.807 -22.126 1.00 91.25 82 MET A C 1
ATOM 596 O O . MET A 1 82 ? 22.029 -4.482 -22.334 1.00 91.25 82 MET A O 1
ATOM 600 N N . TYR A 1 83 ? 20.334 -3.872 -20.990 1.00 91.50 83 TYR A N 1
ATOM 601 C CA . TYR A 1 83 ? 20.680 -4.758 -19.883 1.00 91.50 83 TYR A CA 1
ATOM 602 C C . TYR A 1 83 ? 19.448 -5.105 -19.054 1.00 91.50 83 TYR A C 1
ATOM 604 O O . TYR A 1 83 ? 18.452 -4.383 -19.038 1.00 91.50 83 TYR A O 1
ATOM 612 N N . LEU A 1 84 ? 19.524 -6.226 -18.350 1.00 88.75 84 LEU A N 1
ATOM 613 C CA . LEU A 1 84 ? 18.521 -6.626 -17.385 1.00 88.75 84 LEU A CA 1
ATOM 614 C C . LEU A 1 84 ? 18.833 -6.017 -16.034 1.00 88.75 84 LEU A C 1
ATOM 616 O O . LEU A 1 84 ? 19.976 -6.023 -15.565 1.00 88.75 84 LEU A O 1
ATOM 620 N N . VAL A 1 85 ? 17.772 -5.559 -15.395 1.00 86.25 85 VAL A N 1
ATOM 621 C CA . VAL A 1 85 ? 17.768 -5.178 -14.001 1.00 86.25 85 VAL A CA 1
ATOM 622 C C . VAL A 1 85 ? 16.795 -6.037 -13.223 1.00 86.25 85 VAL A C 1
ATOM 624 O O . VAL A 1 85 ? 15.780 -6.485 -13.757 1.00 86.25 85 VAL A O 1
ATOM 627 N N . ARG A 1 86 ? 17.085 -6.242 -11.944 1.00 82.06 86 ARG A N 1
ATOM 628 C CA . ARG A 1 86 ? 16.145 -6.853 -11.016 1.00 82.06 86 ARG A CA 1
ATOM 629 C C . ARG A 1 86 ? 15.445 -5.776 -10.205 1.00 82.06 86 ARG A C 1
ATOM 631 O O . ARG A 1 86 ? 16.110 -4.955 -9.578 1.00 82.06 86 ARG A O 1
ATOM 638 N N . ASN A 1 87 ? 14.117 -5.802 -10.225 1.00 77.88 87 ASN A N 1
ATOM 639 C CA . ASN A 1 87 ? 13.275 -4.948 -9.401 1.00 77.88 87 ASN A CA 1
ATOM 640 C C . ASN A 1 87 ? 12.833 -5.760 -8.188 1.00 77.88 87 ASN A C 1
ATOM 642 O O . ASN A 1 87 ? 12.166 -6.787 -8.323 1.00 77.88 87 ASN A O 1
ATOM 646 N N . GLU A 1 88 ? 13.185 -5.292 -6.999 1.00 77.75 88 GLU A N 1
ATOM 647 C CA . GLU A 1 88 ? 12.722 -5.887 -5.752 1.00 77.75 88 GLU A CA 1
ATOM 648 C C . GLU A 1 88 ? 12.075 -4.804 -4.896 1.00 77.75 88 GLU A C 1
ATOM 650 O O . GLU A 1 88 ? 12.617 -4.312 -3.908 1.00 77.75 88 GLU A O 1
ATOM 655 N N . ASN A 1 89 ? 10.874 -4.415 -5.321 1.00 75.44 89 ASN A N 1
ATOM 656 C CA . ASN A 1 89 ? 10.101 -3.352 -4.681 1.00 75.44 89 ASN A CA 1
ATOM 657 C C . ASN A 1 89 ? 9.755 -3.682 -3.219 1.00 75.44 89 ASN A C 1
ATOM 659 O O . ASN A 1 89 ? 9.438 -2.778 -2.448 1.00 75.44 89 ASN A O 1
ATOM 663 N N . ARG A 1 90 ? 9.842 -4.960 -2.820 1.00 78.62 90 ARG A N 1
ATOM 664 C CA . ARG A 1 90 ? 9.608 -5.404 -1.442 1.00 78.62 90 ARG A CA 1
ATOM 665 C C . ARG A 1 90 ? 10.742 -5.035 -0.478 1.00 78.62 90 ARG A C 1
ATOM 667 O O . ARG A 1 90 ? 10.591 -5.280 0.705 1.00 78.62 90 ARG A O 1
ATOM 674 N N . TYR A 1 91 ? 11.846 -4.434 -0.926 1.00 80.31 91 TYR A N 1
ATOM 675 C CA . TYR A 1 91 ? 12.825 -3.796 -0.026 1.00 80.31 91 TYR A CA 1
ATOM 676 C C . TYR A 1 91 ? 12.628 -2.277 0.104 1.00 80.31 91 TYR A C 1
ATOM 678 O O . TYR A 1 91 ? 13.392 -1.605 0.795 1.00 80.31 91 TYR A O 1
ATOM 686 N N . GLY A 1 92 ? 11.568 -1.734 -0.499 1.00 81.81 92 GLY A N 1
ATOM 687 C CA . GLY A 1 92 ? 11.205 -0.323 -0.412 1.00 81.81 92 GLY A CA 1
ATOM 688 C C . GLY A 1 92 ? 11.896 0.550 -1.460 1.00 81.81 92 GLY A C 1
ATOM 689 O O . GLY A 1 92 ? 12.820 0.120 -2.141 1.00 81.81 92 GLY A O 1
ATOM 690 N N . LYS A 1 93 ? 11.435 1.792 -1.615 1.00 81.81 93 LYS A N 1
ATOM 691 C CA . LYS A 1 93 ? 11.720 2.695 -2.741 1.00 81.81 93 LYS A CA 1
ATOM 692 C C . LYS A 1 93 ? 13.203 3.015 -2.931 1.00 81.81 93 LYS A C 1
ATOM 694 O O . LYS A 1 93 ? 13.649 3.170 -4.062 1.00 81.81 93 LYS A O 1
ATOM 699 N N . GLU A 1 94 ? 13.966 3.075 -1.843 1.00 75.75 94 GLU A N 1
ATOM 700 C CA . GLU A 1 94 ? 15.400 3.383 -1.893 1.00 75.75 94 GLU A CA 1
ATOM 701 C C . GLU A 1 94 ? 16.208 2.213 -2.473 1.00 75.75 94 GLU A C 1
ATOM 703 O O . GLU A 1 94 ? 17.184 2.419 -3.193 1.00 75.75 94 GLU A O 1
ATOM 708 N N . LEU A 1 95 ? 15.747 0.984 -2.219 1.00 69.75 95 LEU A N 1
ATOM 709 C CA . LEU A 1 95 ? 16.338 -0.265 -2.708 1.00 69.75 95 LEU A CA 1
ATOM 710 C C . LEU A 1 95 ? 15.603 -0.833 -3.927 1.00 69.75 95 LEU A C 1
ATOM 712 O O . LEU A 1 95 ? 16.098 -1.752 -4.570 1.00 69.75 95 LEU A O 1
ATOM 716 N N . ALA A 1 96 ? 14.466 -0.242 -4.301 1.00 62.38 96 ALA A N 1
ATOM 717 C CA . ALA A 1 96 ? 13.760 -0.506 -5.549 1.00 62.38 96 ALA A CA 1
ATOM 718 C C . ALA A 1 96 ? 14.570 -0.064 -6.780 1.00 62.38 96 ALA A C 1
ATOM 720 O O . ALA A 1 96 ? 14.139 -0.286 -7.912 1.00 62.38 96 ALA A O 1
ATOM 721 N N . ARG A 1 97 ? 15.747 0.550 -6.586 1.00 59.75 97 ARG A N 1
ATOM 722 C CA . ARG A 1 97 ? 16.706 0.797 -7.660 1.00 59.75 97 ARG A CA 1
ATOM 723 C C . ARG A 1 97 ? 17.113 -0.531 -8.294 1.00 59.75 97 ARG A C 1
ATOM 725 O O . ARG A 1 97 ? 17.897 -1.295 -7.753 1.00 59.75 97 ARG A O 1
ATOM 732 N N . SER A 1 98 ? 16.577 -0.742 -9.484 1.00 64.06 98 SER A N 1
ATOM 733 C CA . SER A 1 98 ? 17.000 -1.650 -10.538 1.00 64.06 98 SER A CA 1
ATOM 734 C C . SER A 1 98 ? 18.483 -2.055 -10.480 1.00 64.06 98 SER A C 1
ATOM 736 O O . SER A 1 98 ? 19.353 -1.330 -10.965 1.00 64.06 98 SER A O 1
ATOM 738 N N . PHE A 1 99 ? 18.785 -3.239 -9.942 1.00 75.75 99 PHE A N 1
ATOM 739 C CA . PHE A 1 99 ? 20.153 -3.773 -9.943 1.00 75.75 99 PHE A CA 1
ATOM 740 C C . PHE A 1 99 ? 20.460 -4.373 -11.297 1.00 75.75 99 PHE A C 1
ATOM 742 O O . PHE A 1 99 ? 19.774 -5.309 -11.694 1.00 75.75 99 PHE A O 1
ATOM 749 N N . LYS A 1 100 ? 21.493 -3.899 -11.993 1.00 84.19 100 LYS A N 1
ATOM 750 C CA . LYS A 1 100 ? 21.942 -4.555 -13.222 1.00 84.19 100 LYS A CA 1
ATOM 751 C C . LYS A 1 100 ? 22.426 -5.977 -12.904 1.00 84.19 100 LYS A C 1
ATOM 753 O O . LYS A 1 100 ? 23.382 -6.151 -12.157 1.00 84.19 100 LYS A O 1
ATOM 758 N N . VAL A 1 101 ? 21.771 -6.979 -13.491 1.00 84.50 101 VAL A N 1
ATOM 759 C CA . VAL A 1 101 ? 22.025 -8.416 -13.254 1.00 84.50 101 VAL A CA 1
ATOM 760 C C . VAL A 1 101 ? 22.464 -9.172 -14.512 1.00 84.50 101 VAL A C 1
ATOM 762 O O . VAL A 1 101 ? 22.572 -10.394 -14.496 1.00 84.50 101 VAL A O 1
ATOM 765 N N . SER A 1 102 ? 22.715 -8.468 -15.615 1.00 87.06 102 SER A N 1
ATOM 766 C CA . SER A 1 102 ? 23.229 -9.059 -16.853 1.00 87.06 102 SER A CA 1
ATOM 767 C C . SER A 1 102 ? 24.450 -8.316 -17.369 1.00 87.06 102 SER A C 1
ATOM 769 O O . SER A 1 102 ? 24.769 -7.221 -16.917 1.00 87.06 102 SER A O 1
ATOM 771 N N . ASN A 1 103 ? 25.085 -8.864 -18.400 1.00 88.75 103 ASN A N 1
ATOM 772 C CA . ASN A 1 103 ? 25.967 -8.085 -19.263 1.00 88.75 103 ASN A CA 1
ATOM 773 C C . ASN A 1 103 ? 25.167 -7.027 -20.040 1.00 88.75 103 ASN A C 1
ATOM 775 O O . ASN A 1 103 ? 23.946 -7.145 -20.182 1.00 88.75 103 ASN A O 1
ATOM 779 N N . SER A 1 104 ? 25.858 -5.997 -20.535 1.00 90.25 104 SER A N 1
ATOM 780 C CA . SER A 1 104 ? 25.264 -5.059 -21.493 1.00 90.25 104 SER A CA 1
ATOM 781 C C . SER A 1 104 ? 25.388 -5.583 -22.910 1.00 90.25 104 SER A C 1
ATOM 783 O O . SER A 1 104 ? 26.428 -6.120 -23.289 1.00 90.25 104 SER A O 1
ATOM 785 N N . ILE A 1 105 ? 24.356 -5.338 -23.702 1.00 89.81 105 ILE A N 1
ATOM 786 C CA . ILE A 1 105 ? 24.372 -5.456 -25.154 1.00 89.81 105 ILE A CA 1
ATOM 787 C C . ILE A 1 105 ? 24.337 -4.042 -25.713 1.00 89.81 105 ILE A C 1
ATOM 789 O O . ILE A 1 105 ? 23.532 -3.223 -25.278 1.00 89.81 105 ILE A O 1
ATOM 793 N N . ILE A 1 106 ? 25.221 -3.759 -26.663 1.00 89.69 106 ILE A N 1
ATOM 794 C CA . ILE A 1 106 ? 25.282 -2.465 -27.335 1.00 89.69 106 ILE A CA 1
ATOM 795 C C . ILE A 1 106 ? 24.839 -2.659 -28.774 1.00 89.69 106 ILE A C 1
ATOM 797 O O . ILE A 1 106 ? 25.344 -3.545 -29.464 1.00 89.69 106 ILE A O 1
ATOM 801 N N . MET A 1 107 ? 23.910 -1.821 -29.217 1.00 87.38 107 MET A N 1
ATOM 802 C CA . MET A 1 107 ? 23.542 -1.699 -30.618 1.00 87.38 107 MET A CA 1
ATOM 803 C C . MET A 1 107 ? 23.968 -0.322 -31.120 1.00 87.38 107 MET A C 1
ATOM 805 O O . MET A 1 107 ? 23.689 0.677 -30.460 1.00 87.38 107 MET A O 1
ATOM 809 N N . GLY A 1 108 ? 24.641 -0.288 -32.272 1.00 86.12 108 GLY A N 1
ATOM 810 C CA . GLY A 1 108 ? 25.137 0.945 -32.884 1.00 86.12 108 GLY A CA 1
ATOM 811 C C . GLY A 1 108 ? 26.340 1.556 -32.157 1.00 86.12 108 GLY A C 1
ATOM 812 O O . GLY A 1 108 ? 27.114 0.856 -31.502 1.00 86.12 108 GLY A O 1
ATOM 813 N N . GLU A 1 109 ? 26.502 2.872 -32.292 1.00 81.88 109 GLU A N 1
ATOM 814 C CA . GLU A 1 109 ? 27.570 3.642 -31.648 1.00 81.88 109 GLU A CA 1
ATOM 815 C C . GLU A 1 109 ? 27.048 4.344 -30.390 1.00 81.88 109 GLU A C 1
ATOM 817 O O . GLU A 1 109 ? 26.111 5.142 -30.448 1.00 81.88 109 GLU A O 1
ATOM 822 N N . THR A 1 110 ? 27.676 4.100 -29.240 1.00 70.31 110 THR A N 1
ATOM 823 C CA . THR A 1 110 ? 27.312 4.755 -27.975 1.00 70.31 110 THR A CA 1
ATOM 824 C C . THR A 1 110 ? 28.423 5.696 -27.524 1.00 70.31 110 THR A C 1
ATOM 826 O O . THR A 1 110 ? 29.547 5.259 -27.291 1.00 70.31 110 THR A O 1
ATOM 829 N N . LYS A 1 111 ? 28.102 6.987 -27.368 1.00 76.56 111 LYS A N 1
ATOM 830 C CA . LYS A 1 111 ? 29.011 8.022 -26.829 1.00 76.56 111 LYS A CA 1
ATOM 831 C C . LYS A 1 111 ? 28.916 8.193 -25.305 1.00 76.56 111 LYS A C 1
ATOM 833 O O . LYS A 1 111 ? 29.489 9.130 -24.764 1.00 76.56 111 LYS A O 1
ATOM 838 N N . PHE A 1 112 ? 28.154 7.333 -24.635 1.00 76.81 112 PHE A N 1
ATOM 839 C CA . PHE A 1 112 ? 27.966 7.340 -23.188 1.00 76.81 112 PHE A CA 1
ATOM 840 C C . PHE A 1 112 ? 28.637 6.119 -22.560 1.00 76.81 112 PHE A C 1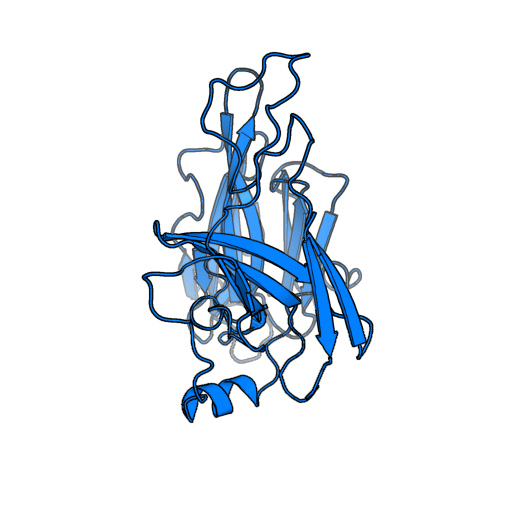
ATOM 842 O O . PHE A 1 112 ? 28.777 5.079 -23.210 1.00 76.81 112 PHE A O 1
ATOM 849 N N . ASP A 1 113 ? 29.032 6.254 -21.295 1.00 81.75 113 ASP A N 1
ATOM 850 C CA . ASP A 1 113 ? 29.662 5.170 -20.550 1.00 81.75 113 ASP A CA 1
ATOM 851 C C . ASP A 1 113 ? 28.701 3.996 -20.385 1.00 81.75 113 ASP A C 1
ATOM 853 O O . ASP A 1 113 ? 27.540 4.161 -19.993 1.00 81.75 113 ASP A O 1
ATOM 857 N N . LYS A 1 114 ? 29.211 2.794 -20.667 1.00 82.38 114 LYS A N 1
ATOM 858 C CA . LYS A 1 114 ? 28.464 1.556 -20.454 1.00 82.38 114 LYS A CA 1
ATOM 859 C C . LYS A 1 114 ? 28.118 1.439 -18.980 1.00 82.38 114 LYS A C 1
ATOM 861 O O . LYS A 1 114 ? 28.972 1.596 -18.106 1.00 82.38 114 LYS A O 1
ATOM 866 N N . THR A 1 115 ? 26.875 1.087 -18.703 1.00 83.44 115 THR A N 1
ATOM 867 C CA . THR A 1 115 ? 26.448 0.762 -17.350 1.00 83.44 115 THR A CA 1
ATOM 868 C C . THR A 1 115 ? 27.185 -0.502 -16.927 1.00 83.44 115 THR A C 1
ATOM 870 O O . THR A 1 115 ? 27.044 -1.535 -17.572 1.00 83.44 115 THR A O 1
ATOM 873 N N . MET A 1 116 ? 27.978 -0.473 -15.861 1.00 79.56 116 MET A N 1
ATOM 874 C CA . MET A 1 116 ? 28.673 -1.667 -15.366 1.00 79.56 116 MET A CA 1
ATOM 875 C C . MET A 1 116 ? 27.892 -2.297 -14.207 1.00 79.56 116 MET A C 1
ATOM 877 O O . MET A 1 116 ? 27.272 -1.567 -13.429 1.00 79.56 116 MET A O 1
ATOM 881 N N . PRO A 1 117 ? 27.883 -3.638 -14.069 1.00 74.00 117 PRO A N 1
ATOM 882 C CA . PRO A 1 117 ? 27.541 -4.250 -12.792 1.00 74.00 117 PRO A CA 1
ATOM 883 C C . PRO A 1 117 ? 28.486 -3.688 -11.728 1.00 74.00 117 PRO A C 1
ATOM 885 O O . PRO A 1 117 ? 29.680 -3.534 -11.986 1.00 74.00 117 PRO A O 1
ATOM 888 N N . ARG A 1 118 ? 27.956 -3.372 -10.551 1.00 76.06 118 ARG A N 1
ATOM 889 C CA . ARG A 1 118 ? 28.768 -3.003 -9.391 1.00 76.06 118 ARG A CA 1
ATOM 890 C C . ARG A 1 118 ? 28.640 -4.072 -8.321 1.00 76.06 118 ARG A C 1
ATOM 892 O O . ARG A 1 118 ? 27.614 -4.752 -8.255 1.00 76.06 118 ARG A O 1
ATOM 899 N N . ASP A 1 119 ? 29.641 -4.147 -7.460 1.00 73.00 119 ASP A N 1
ATOM 900 C CA . ASP A 1 119 ? 29.556 -4.952 -6.251 1.00 73.00 119 ASP A CA 1
ATOM 901 C C . ASP A 1 119 ? 28.512 -4.375 -5.286 1.00 73.00 119 ASP A C 1
ATOM 903 O O . ASP A 1 119 ? 28.207 -3.171 -5.287 1.00 73.00 119 ASP A O 1
ATOM 907 N N . TRP A 1 120 ? 27.925 -5.261 -4.485 1.00 73.62 120 TRP A N 1
ATOM 908 C CA . TRP A 1 120 ? 27.019 -4.874 -3.410 1.00 73.62 120 TRP A CA 1
ATOM 909 C C . TRP A 1 120 ? 27.827 -4.331 -2.241 1.00 73.62 120 TRP A C 1
ATOM 911 O O . TRP A 1 120 ? 28.876 -4.881 -1.899 1.00 73.62 120 TRP A O 1
ATOM 921 N N . THR A 1 121 ? 27.326 -3.275 -1.604 1.00 80.75 121 THR A N 1
ATOM 922 C CA . THR A 1 121 ? 27.909 -2.844 -0.333 1.00 80.75 121 THR A CA 1
ATOM 923 C C . THR A 1 121 ? 27.589 -3.869 0.757 1.00 80.75 121 THR A C 1
ATOM 925 O O . THR A 1 121 ? 26.646 -4.658 0.642 1.00 80.75 121 THR A O 1
ATOM 928 N N . THR A 1 122 ? 28.358 -3.870 1.845 1.00 81.62 122 THR A N 1
ATOM 929 C CA . THR A 1 122 ? 28.108 -4.757 2.992 1.00 81.62 122 THR A CA 1
ATOM 930 C C . THR A 1 122 ? 26.705 -4.551 3.573 1.00 81.62 122 THR A C 1
ATOM 932 O O . THR A 1 122 ? 26.042 -5.508 3.981 1.00 81.62 122 THR A O 1
ATOM 935 N N . GLU A 1 123 ? 26.220 -3.309 3.573 1.00 82.69 123 GLU A N 1
ATOM 936 C CA . GLU A 1 123 ? 24.877 -2.939 4.019 1.00 82.69 123 GLU A CA 1
ATOM 937 C C . GLU A 1 123 ? 23.810 -3.560 3.113 1.00 82.69 123 GLU A C 1
ATOM 939 O O . GLU A 1 123 ? 22.858 -4.159 3.610 1.00 82.69 123 GLU A O 1
ATOM 944 N N . GLU A 1 124 ? 23.991 -3.492 1.793 1.00 78.00 124 GLU A N 1
ATOM 945 C CA . GLU A 1 124 ? 23.074 -4.098 0.823 1.00 78.00 124 GLU A CA 1
ATOM 946 C C . GLU A 1 124 ? 23.033 -5.619 0.953 1.00 78.00 124 GLU A C 1
ATOM 948 O O . GLU A 1 124 ? 21.950 -6.196 1.018 1.00 78.00 124 GLU A O 1
ATOM 953 N N . VAL A 1 125 ? 24.194 -6.273 1.075 1.00 80.38 125 VAL A N 1
ATOM 954 C CA . VAL A 1 125 ? 24.269 -7.720 1.337 1.00 80.38 125 VAL A CA 1
ATOM 955 C C . VAL A 1 125 ? 23.502 -8.067 2.613 1.00 80.38 125 VAL A C 1
ATOM 957 O O . VAL A 1 125 ? 22.718 -9.017 2.634 1.00 80.38 125 VAL A O 1
ATOM 960 N N . THR A 1 126 ? 23.681 -7.274 3.670 1.00 83.25 126 THR A N 1
ATOM 961 C CA . THR A 1 126 ? 22.994 -7.477 4.949 1.00 83.25 126 THR A CA 1
ATOM 962 C C . THR A 1 126 ? 21.479 -7.331 4.805 1.00 83.25 126 THR A C 1
ATOM 964 O O . THR A 1 126 ? 20.737 -8.164 5.327 1.00 83.25 126 THR A O 1
ATOM 967 N N . ILE A 1 127 ? 20.996 -6.321 4.079 1.00 79.62 127 ILE A N 1
ATOM 968 C CA . ILE A 1 127 ? 19.559 -6.116 3.856 1.00 79.62 127 ILE A CA 1
ATOM 969 C C . ILE A 1 127 ? 18.976 -7.243 2.994 1.00 79.62 127 ILE A C 1
ATOM 971 O O . ILE A 1 127 ? 17.977 -7.848 3.379 1.00 79.62 127 ILE A O 1
ATOM 975 N N . PHE A 1 128 ? 19.628 -7.587 1.883 1.00 77.44 128 PHE A N 1
ATOM 976 C CA . PHE A 1 128 ? 19.163 -8.607 0.938 1.00 77.44 128 PHE A CA 1
ATOM 977 C C . PHE A 1 128 ? 19.293 -10.043 1.447 1.00 77.44 128 PHE A C 1
ATOM 979 O O . PHE A 1 128 ? 18.617 -10.936 0.942 1.00 77.44 128 PHE A O 1
ATOM 986 N N . SER A 1 129 ? 20.114 -10.277 2.472 1.00 80.25 129 SER A N 1
ATOM 987 C CA . SER A 1 129 ? 20.158 -11.568 3.168 1.00 80.25 129 SER A CA 1
ATOM 988 C C . SER A 1 129 ? 18.913 -11.848 4.015 1.00 80.25 129 SER A C 1
ATOM 990 O O . SER A 1 129 ? 18.646 -13.004 4.345 1.00 80.25 129 SER A O 1
ATOM 992 N N . LYS A 1 130 ? 18.130 -10.816 4.356 1.00 82.06 130 LYS A N 1
ATOM 993 C CA . LYS A 1 130 ? 16.861 -10.970 5.069 1.00 82.06 130 LYS A CA 1
ATOM 994 C C . LYS A 1 130 ? 15.731 -11.061 4.045 1.00 82.06 130 LYS A C 1
ATOM 996 O O . LYS A 1 130 ? 15.692 -10.233 3.133 1.00 82.06 130 LYS A O 1
ATOM 1001 N N . PRO A 1 131 ? 14.799 -12.022 4.163 1.00 78.50 131 PRO A N 1
ATOM 1002 C CA . PRO A 1 131 ? 13.627 -12.031 3.300 1.00 78.50 131 PRO A CA 1
ATOM 1003 C C . PRO A 1 131 ? 12.845 -10.724 3.504 1.00 78.50 131 PRO A C 1
ATOM 1005 O O . PRO A 1 131 ? 12.749 -10.249 4.641 1.00 78.50 131 PRO A O 1
ATOM 1008 N N . PRO A 1 132 ? 12.314 -10.116 2.432 1.00 78.12 132 PRO A N 1
ATOM 1009 C CA . PRO A 1 132 ? 11.514 -8.916 2.584 1.00 78.12 132 PRO A CA 1
ATOM 1010 C C . PRO A 1 132 ? 10.224 -9.248 3.341 1.00 78.12 132 PRO A C 1
ATOM 1012 O O . PRO A 1 132 ? 9.737 -10.380 3.293 1.00 78.12 132 PRO A O 1
ATOM 1015 N N . ILE A 1 133 ? 9.651 -8.257 4.024 1.00 85.00 133 ILE A N 1
ATOM 1016 C CA . ILE A 1 133 ? 8.334 -8.429 4.639 1.00 85.00 133 ILE A CA 1
ATOM 1017 C C . ILE A 1 133 ? 7.319 -8.606 3.513 1.00 85.00 133 ILE A C 1
ATOM 1019 O O . ILE A 1 133 ? 7.197 -7.751 2.632 1.00 85.00 133 ILE A O 1
ATOM 1023 N N . GLU A 1 134 ? 6.619 -9.738 3.525 1.00 85.94 134 GLU A N 1
ATOM 1024 C CA . GLU A 1 134 ? 5.619 -10.024 2.504 1.00 85.94 134 GLU A CA 1
ATOM 1025 C C . GLU A 1 134 ? 4.453 -9.032 2.616 1.00 85.94 134 GLU A C 1
ATOM 1027 O O . GLU A 1 134 ? 4.002 -8.716 3.725 1.00 85.94 134 GLU A O 1
ATOM 1032 N N . PRO A 1 135 ? 3.949 -8.520 1.482 1.00 87.25 135 PRO A N 1
ATOM 1033 C CA . PRO A 1 135 ? 2.814 -7.620 1.498 1.00 87.25 135 PRO A CA 1
ATOM 1034 C C . PRO A 1 135 ? 1.575 -8.332 2.059 1.00 87.25 135 PRO A C 1
ATOM 1036 O O . PRO A 1 135 ? 1.395 -9.539 1.842 1.00 87.25 135 PRO A O 1
ATOM 1039 N N . PRO A 1 136 ? 0.666 -7.597 2.724 1.00 91.56 136 PRO A N 1
ATOM 1040 C CA . PRO A 1 136 ? -0.609 -8.150 3.147 1.00 91.56 136 PRO A CA 1
ATOM 1041 C C . PRO A 1 136 ? -1.329 -8.807 1.971 1.00 91.56 136 PRO A C 1
ATOM 1043 O O . PRO A 1 136 ? -1.580 -8.180 0.940 1.00 91.56 136 PRO A O 1
ATOM 1046 N N . THR A 1 137 ? -1.675 -10.081 2.127 1.00 94.31 137 THR A N 1
ATOM 1047 C CA . THR A 1 137 ? -2.378 -10.820 1.080 1.00 94.31 137 THR A CA 1
ATOM 1048 C C . THR A 1 137 ? -3.878 -10.555 1.207 1.00 94.31 137 THR A C 1
ATOM 1050 O O . THR A 1 137 ? -4.459 -10.848 2.260 1.00 94.31 137 THR A O 1
ATOM 1053 N N . PRO A 1 138 ? -4.540 -10.013 0.167 1.00 95.69 138 PRO A N 1
ATOM 1054 C CA . PRO A 1 138 ? -5.976 -9.813 0.218 1.00 95.69 138 PRO A CA 1
ATOM 1055 C C . PRO A 1 138 ? -6.660 -11.164 0.379 1.00 95.69 138 PRO A C 1
ATOM 1057 O O . PRO A 1 138 ? -6.271 -12.157 -0.233 1.00 95.69 138 PRO A O 1
ATOM 1060 N N . ASN A 1 139 ? -7.735 -11.184 1.154 1.00 96.38 139 ASN A N 1
ATOM 1061 C CA . ASN A 1 139 ? -8.648 -12.306 1.284 1.00 96.38 139 ASN A CA 1
ATOM 1062 C C . ASN A 1 139 ? -8.047 -13.579 1.916 1.00 96.38 139 ASN A C 1
ATOM 1064 O O . ASN A 1 139 ? -8.704 -14.618 1.885 1.00 96.38 139 ASN A O 1
ATOM 1068 N N . ALA A 1 140 ? -6.864 -13.505 2.537 1.00 95.94 140 ALA A N 1
ATOM 1069 C CA . ALA A 1 140 ? -6.235 -14.647 3.211 1.00 95.94 140 ALA A CA 1
ATOM 1070 C C . ALA A 1 140 ? -6.986 -15.092 4.484 1.00 95.94 140 ALA A C 1
ATOM 1072 O O . ALA A 1 140 ? -7.065 -16.281 4.771 1.00 95.94 140 ALA A O 1
ATOM 1073 N N . ASN A 1 141 ? -7.592 -14.148 5.218 1.00 95.12 141 ASN A N 1
ATOM 1074 C CA . ASN A 1 141 ? -8.214 -14.381 6.531 1.00 95.12 141 ASN A CA 1
ATOM 1075 C C . ASN A 1 141 ? -9.683 -13.907 6.575 1.00 95.12 141 ASN A C 1
ATOM 1077 O O . ASN A 1 141 ? -10.082 -13.151 7.461 1.00 95.12 141 ASN A O 1
ATOM 1081 N N . LYS A 1 142 ? -10.511 -14.302 5.595 1.00 91.81 142 LYS A N 1
ATOM 1082 C CA . LYS A 1 142 ? -11.888 -13.773 5.422 1.00 91.81 142 LYS A CA 1
ATOM 1083 C C . LYS A 1 142 ? -12.821 -13.956 6.627 1.00 91.81 142 LYS A C 1
ATOM 1085 O O . LYS A 1 142 ? -13.706 -13.134 6.805 1.00 91.81 142 LYS A O 1
ATOM 1090 N N . GLY A 1 143 ? -12.642 -15.014 7.418 1.00 93.69 143 GLY A N 1
ATOM 1091 C CA . GLY A 1 143 ? -13.510 -15.330 8.562 1.00 93.69 143 GLY A CA 1
ATOM 1092 C C . GLY A 1 143 ? -13.099 -14.689 9.890 1.00 93.69 143 GLY A C 1
ATOM 1093 O O . GLY A 1 143 ? -13.725 -14.961 10.907 1.00 93.69 143 GLY A O 1
ATOM 1094 N N . VAL A 1 144 ? -12.026 -13.892 9.912 1.00 96.19 144 VAL A N 1
ATOM 1095 C CA . VAL A 1 144 ? -11.467 -13.324 11.148 1.00 96.19 144 VAL A CA 1
ATOM 1096 C C . VAL A 1 144 ? -11.966 -11.898 11.364 1.00 96.19 144 VAL A C 1
ATOM 1098 O O . VAL A 1 144 ? -11.838 -11.075 10.458 1.00 96.19 144 VAL A O 1
ATOM 1101 N N . GLY A 1 145 ? -12.447 -11.595 12.573 1.00 96.62 145 GLY A N 1
ATOM 1102 C CA . GLY A 1 145 ? -12.878 -10.257 12.994 1.00 96.62 145 GLY A CA 1
ATOM 1103 C C . GLY A 1 145 ? -14.276 -9.861 12.512 1.00 96.62 145 GLY A C 1
ATOM 1104 O O . GLY A 1 145 ? -14.968 -10.630 11.847 1.00 96.62 145 GLY A O 1
ATOM 1105 N N . GLN A 1 146 ? -14.683 -8.638 12.850 1.00 97.31 146 GLN A N 1
ATOM 1106 C CA . GLN A 1 146 ? -15.975 -8.053 12.493 1.00 97.31 146 GLN A CA 1
ATOM 1107 C C . GLN A 1 146 ? -15.786 -6.752 11.712 1.00 97.31 146 GLN A C 1
ATOM 1109 O O . GLN A 1 146 ? -15.131 -5.825 12.189 1.00 97.31 146 GLN A O 1
ATOM 1114 N N . ASP A 1 147 ? -16.418 -6.656 10.549 1.00 97.75 147 ASP A N 1
ATOM 1115 C CA . ASP A 1 147 ? -16.342 -5.465 9.707 1.00 97.75 147 ASP A CA 1
ATOM 1116 C C . ASP A 1 147 ? -17.216 -4.335 10.286 1.00 97.75 147 ASP A C 1
ATOM 1118 O O . ASP A 1 147 ? -18.313 -4.566 10.804 1.00 97.75 147 ASP A O 1
ATOM 1122 N N . THR A 1 148 ? -16.740 -3.092 10.206 1.00 98.25 148 THR A N 1
ATOM 1123 C CA . THR A 1 148 ? -17.576 -1.908 10.451 1.00 98.25 148 THR A CA 1
ATOM 1124 C C . THR A 1 148 ? -18.571 -1.703 9.307 1.00 98.25 148 THR A C 1
ATOM 1126 O O . THR A 1 148 ? -18.492 -2.350 8.263 1.00 98.25 148 THR A O 1
ATOM 1129 N N . ALA A 1 149 ? -19.473 -0.728 9.454 1.00 97.31 149 ALA A N 1
ATOM 1130 C CA . ALA A 1 149 ? -20.202 -0.210 8.300 1.00 97.31 149 ALA A CA 1
ATOM 1131 C C . ALA A 1 149 ? -19.225 0.271 7.210 1.00 97.31 149 ALA A C 1
ATOM 1133 O O . ALA A 1 149 ? -18.119 0.730 7.510 1.00 97.31 149 ALA A O 1
ATOM 1134 N N . LEU A 1 150 ? -19.647 0.162 5.953 1.00 98.06 150 LEU A N 1
ATOM 1135 C CA . LEU A 1 150 ? -18.884 0.633 4.804 1.00 98.06 150 LEU A CA 1
ATOM 1136 C C . LEU A 1 150 ? -19.032 2.155 4.656 1.00 98.06 150 LEU A C 1
ATOM 1138 O O . LEU A 1 150 ? -20.149 2.675 4.627 1.00 98.06 150 LEU A O 1
ATOM 1142 N N . ALA A 1 151 ? -17.913 2.859 4.508 1.00 98.19 151 ALA A N 1
ATOM 1143 C CA . ALA A 1 151 ? -17.877 4.231 4.017 1.00 98.19 151 ALA A CA 1
ATOM 1144 C C . ALA A 1 151 ? -17.627 4.221 2.501 1.00 98.19 151 ALA A C 1
ATOM 1146 O O . ALA A 1 151 ? -16.646 3.637 2.049 1.00 98.19 151 ALA A O 1
ATOM 1147 N N . GLY A 1 152 ? -18.493 4.869 1.721 1.00 96.69 152 GLY A N 1
ATOM 1148 C CA . GLY A 1 152 ? -18.428 4.875 0.254 1.00 96.69 152 GLY A CA 1
ATOM 1149 C C . GLY A 1 152 ? -19.370 3.848 -0.373 1.00 96.69 152 GLY A C 1
ATOM 1150 O O . GLY A 1 152 ? -20.426 3.549 0.189 1.00 96.69 152 GLY A O 1
ATOM 1151 N N . THR A 1 153 ? -19.012 3.331 -1.547 1.00 95.06 153 THR A N 1
ATOM 1152 C CA . THR A 1 153 ? -19.870 2.440 -2.338 1.00 95.06 153 THR A CA 1
ATOM 1153 C C . THR A 1 153 ? -19.323 1.013 -2.423 1.00 95.06 153 THR A C 1
ATOM 1155 O O . THR A 1 153 ? -18.158 0.720 -2.131 1.00 95.06 153 THR A O 1
ATOM 1158 N N . THR A 1 154 ? -20.204 0.074 -2.762 1.00 92.56 154 THR A N 1
ATOM 1159 C CA . THR A 1 154 ? -19.828 -1.319 -3.013 1.00 92.56 154 THR A CA 1
ATOM 1160 C C . THR A 1 154 ? -19.248 -1.485 -4.409 1.00 92.56 154 THR A C 1
ATOM 1162 O O . THR A 1 154 ? -19.767 -0.916 -5.364 1.00 92.56 154 THR A O 1
ATOM 1165 N N . SER A 1 155 ? -18.233 -2.335 -4.535 1.00 87.88 155 SER A N 1
ATOM 1166 C CA . SER A 1 155 ? -17.591 -2.674 -5.805 1.00 87.88 155 SER A CA 1
ATOM 1167 C C . SER A 1 155 ? -17.572 -4.187 -5.982 1.00 87.88 155 SER A C 1
ATOM 1169 O O . SER A 1 155 ? -17.558 -4.932 -5.002 1.00 87.88 155 SER A O 1
ATOM 1171 N N . GLN A 1 156 ? -17.534 -4.652 -7.230 1.00 88.25 156 GLN A N 1
ATOM 1172 C CA . GLN A 1 156 ? -17.384 -6.081 -7.543 1.00 88.25 156 GLN A CA 1
ATOM 1173 C C . GLN A 1 156 ? -16.009 -6.614 -7.099 1.00 88.25 156 GLN A C 1
ATOM 1175 O O . GLN A 1 156 ? -15.823 -7.813 -6.902 1.00 88.25 156 GLN A O 1
ATOM 1180 N N . PHE A 1 157 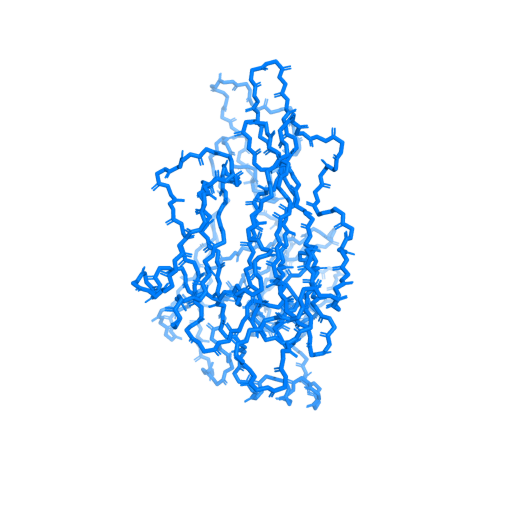? -15.048 -5.707 -6.912 1.00 92.69 157 PHE A N 1
ATOM 1181 C CA . PHE A 1 157 ? -13.670 -5.992 -6.544 1.00 92.69 157 PHE A CA 1
ATOM 1182 C C . PHE A 1 157 ? -13.434 -5.668 -5.063 1.00 92.69 157 PHE A C 1
ATOM 1184 O O . PHE A 1 157 ? -12.846 -4.644 -4.714 1.00 92.69 157 PHE A O 1
ATOM 1191 N N . SER A 1 158 ? -13.927 -6.536 -4.178 1.00 95.62 158 SER A N 1
ATOM 1192 C CA . SER A 1 158 ? -13.698 -6.402 -2.736 1.00 95.62 158 SER A CA 1
ATOM 1193 C C . SER A 1 158 ? -12.433 -7.146 -2.294 1.00 95.62 158 SER A C 1
ATOM 1195 O O . SER A 1 158 ? -12.239 -8.337 -2.572 1.00 95.62 158 SER A O 1
ATOM 1197 N N . GLN A 1 159 ? -11.557 -6.436 -1.593 1.00 97.00 159 GLN A N 1
ATOM 1198 C CA . GLN A 1 159 ? -10.300 -6.930 -1.051 1.00 97.00 159 GLN A CA 1
ATOM 1199 C C . GLN A 1 159 ? -10.308 -6.751 0.466 1.00 97.00 159 GLN A C 1
ATOM 1201 O O . GLN A 1 159 ? -10.302 -5.631 0.972 1.00 97.00 159 GLN A O 1
ATOM 1206 N N . ARG A 1 160 ? -10.313 -7.863 1.205 1.00 97.62 160 ARG A N 1
ATOM 1207 C CA . ARG A 1 160 ? -10.291 -7.856 2.671 1.00 97.62 160 ARG A CA 1
ATOM 1208 C C . ARG A 1 160 ? -8.916 -8.241 3.194 1.00 97.62 160 ARG A C 1
ATOM 1210 O O . ARG A 1 160 ? -8.495 -9.379 3.026 1.00 97.62 160 ARG A O 1
ATOM 1217 N N . TYR A 1 161 ? -8.230 -7.319 3.848 1.00 98.12 161 TYR A N 1
ATOM 1218 C CA . TYR A 1 161 ? -6.901 -7.528 4.416 1.00 98.12 161 TYR A CA 1
ATOM 1219 C C . TYR A 1 161 ? -7.016 -7.643 5.928 1.00 98.12 161 TYR A C 1
ATOM 1221 O O . TYR A 1 161 ? -7.536 -6.728 6.561 1.00 98.12 161 TYR A O 1
ATOM 1229 N N . VAL A 1 162 ? -6.556 -8.755 6.499 1.00 97.94 162 VAL A N 1
ATOM 1230 C CA . VAL A 1 162 ? -6.606 -8.994 7.946 1.00 97.94 162 VAL A CA 1
ATOM 1231 C C . VAL A 1 162 ? -5.360 -9.734 8.392 1.00 97.94 162 VAL A C 1
ATOM 1233 O O . VAL A 1 162 ? -5.022 -10.766 7.803 1.00 97.94 162 VAL A O 1
ATOM 1236 N N . ASP A 1 163 ? -4.747 -9.245 9.467 1.00 96.38 163 ASP A N 1
ATOM 1237 C CA . ASP A 1 163 ? -3.753 -9.978 10.241 1.00 96.38 163 ASP A CA 1
ATOM 1238 C C . ASP A 1 163 ? -4.395 -10.430 11.567 1.00 96.38 163 ASP A C 1
ATOM 1240 O O . ASP A 1 163 ? -4.824 -9.594 12.359 1.00 96.38 163 ASP A O 1
ATOM 1244 N N . PRO A 1 164 ? -4.523 -11.743 11.832 1.00 94.31 164 PRO A N 1
ATOM 1245 C CA . PRO A 1 164 ? -5.179 -12.239 13.043 1.00 94.31 164 PRO A CA 1
ATOM 1246 C C . PRO A 1 164 ? -4.358 -12.024 14.324 1.00 94.31 164 PRO A C 1
ATOM 1248 O O . PRO A 1 164 ? -4.863 -12.278 15.417 1.00 94.31 164 PRO A O 1
ATOM 1251 N N . LYS A 1 165 ? -3.083 -11.638 14.211 1.00 93.75 165 LYS A N 1
ATOM 1252 C CA . LYS A 1 165 ? -2.138 -11.548 15.331 1.00 93.75 165 LYS A CA 1
ATOM 1253 C C . LYS A 1 165 ? -1.731 -10.113 15.629 1.00 93.75 165 LYS A C 1
ATOM 1255 O O . LYS A 1 165 ? -1.472 -9.794 16.789 1.00 93.75 165 LYS A O 1
ATOM 1260 N N . LEU A 1 166 ? -1.654 -9.273 14.602 1.00 95.06 166 LEU A N 1
ATOM 1261 C CA . LEU A 1 166 ? -1.134 -7.917 14.704 1.00 95.06 166 LEU A CA 1
ATOM 1262 C C . LEU A 1 166 ? -2.233 -6.873 14.480 1.00 95.06 166 LEU A C 1
ATOM 1264 O O . LEU A 1 166 ? -3.049 -7.011 13.567 1.00 95.06 166 LEU A O 1
ATOM 1268 N N . PRO A 1 167 ? -2.262 -5.798 15.285 1.00 97.31 167 PRO A N 1
ATOM 1269 C CA . PRO A 1 167 ? -3.121 -4.668 14.990 1.00 97.31 167 PRO A CA 1
ATOM 1270 C C . PRO A 1 167 ? -2.610 -3.927 13.749 1.00 97.31 167 PRO A C 1
ATOM 1272 O O . PRO A 1 167 ? -1.413 -3.891 13.462 1.00 97.31 167 PRO A O 1
ATOM 1275 N N . LEU A 1 168 ? -3.525 -3.284 13.034 1.00 98.50 168 LEU A N 1
ATOM 1276 C CA . LEU A 1 168 ? -3.194 -2.322 11.996 1.00 98.50 168 LEU A CA 1
ATOM 1277 C C . LEU A 1 168 ? -2.491 -1.125 12.649 1.00 98.50 168 LEU A C 1
ATOM 1279 O O . LEU A 1 168 ? -3.056 -0.483 13.533 1.00 98.50 168 LEU A O 1
ATOM 1283 N N . ILE A 1 169 ? -1.279 -0.801 12.209 1.00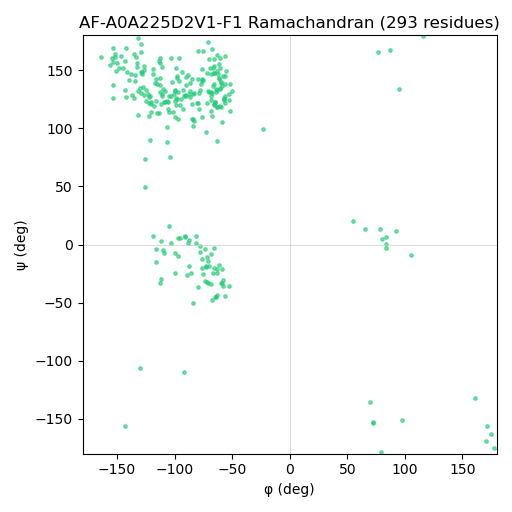 98.44 169 ILE A N 1
ATOM 1284 C CA . ILE A 1 169 ? -0.486 0.310 12.761 1.00 98.44 169 ILE A CA 1
ATOM 1285 C C . ILE A 1 169 ? -0.374 1.491 11.800 1.00 98.44 169 ILE A C 1
ATOM 1287 O O . ILE A 1 169 ? 0.128 2.542 12.179 1.00 98.44 169 ILE A O 1
ATOM 1291 N N . GLY A 1 170 ? -0.844 1.360 10.565 1.00 98.25 170 GLY A N 1
ATOM 1292 C CA . GLY A 1 170 ? -0.816 2.450 9.603 1.00 98.25 170 GLY A CA 1
ATOM 1293 C C . GLY A 1 170 ? -1.194 2.000 8.206 1.00 98.25 170 GLY A C 1
ATOM 1294 O O . GLY A 1 170 ? -1.688 0.887 8.012 1.00 98.25 170 GLY A O 1
ATOM 1295 N N . VAL A 1 171 ? -0.979 2.885 7.239 1.00 98.25 171 VAL A N 1
ATOM 1296 C CA . VAL A 1 171 ? -1.302 2.644 5.833 1.00 98.25 171 VAL A CA 1
ATOM 1297 C C . VAL A 1 171 ? -0.328 3.372 4.910 1.00 98.25 171 VAL A C 1
ATOM 1299 O O . VAL A 1 171 ? 0.173 4.451 5.233 1.00 98.25 171 VAL A O 1
ATOM 1302 N N . ASP A 1 172 ? -0.146 2.804 3.724 1.00 97.31 172 ASP A N 1
ATOM 1303 C CA . ASP A 1 172 ? 0.337 3.509 2.540 1.00 97.31 172 ASP A CA 1
ATOM 1304 C C . ASP A 1 172 ? -0.855 3.865 1.652 1.00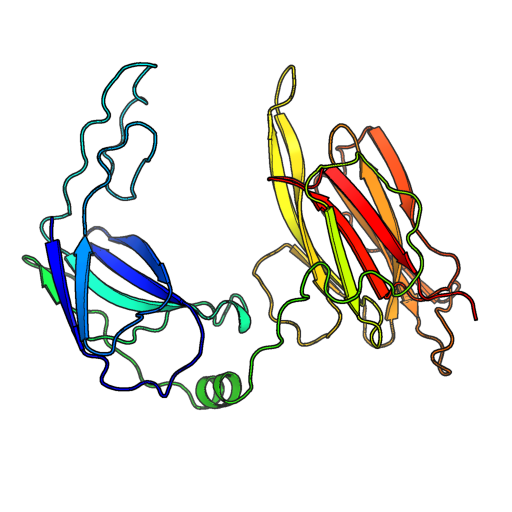 97.31 172 ASP A C 1
ATOM 1306 O O . ASP A 1 172 ? -1.692 3.004 1.373 1.00 97.31 172 ASP A O 1
ATOM 1310 N N . VAL A 1 173 ? -0.932 5.104 1.164 1.00 97.50 173 VAL A N 1
ATOM 1311 C CA . VAL A 1 173 ? -1.971 5.528 0.217 1.00 97.50 173 VAL A CA 1
ATOM 1312 C C . VAL A 1 173 ? -1.399 6.170 -1.037 1.00 97.50 173 VAL A C 1
ATOM 1314 O O . VAL A 1 173 ? -0.364 6.838 -1.027 1.00 97.50 173 VAL A O 1
ATOM 1317 N N . LYS A 1 174 ? -2.133 6.023 -2.138 1.00 97.06 174 LYS A N 1
ATOM 1318 C CA . LYS A 1 174 ? -1.836 6.708 -3.396 1.00 97.06 174 LYS A CA 1
ATOM 1319 C C . LYS A 1 174 ? -3.029 7.542 -3.830 1.00 97.06 174 LYS A C 1
ATOM 1321 O O . LYS A 1 174 ? -4.095 6.986 -4.089 1.00 97.06 174 LYS A O 1
ATOM 1326 N N . VAL A 1 175 ? -2.831 8.844 -4.000 1.00 96.62 175 VAL A N 1
ATOM 1327 C CA . VAL A 1 175 ? -3.833 9.732 -4.607 1.00 96.62 175 VAL A CA 1
ATOM 1328 C C . VAL A 1 175 ? -3.838 9.538 -6.123 1.00 96.62 175 VAL A C 1
ATOM 1330 O O . VAL A 1 175 ? -2.791 9.400 -6.757 1.00 96.62 175 VAL A O 1
ATOM 1333 N N . GLY A 1 176 ? -5.029 9.496 -6.700 1.00 95.38 176 GLY A N 1
ATOM 1334 C CA . GLY A 1 176 ? -5.269 9.473 -8.132 1.00 95.38 176 GLY A CA 1
ATOM 1335 C C . GLY A 1 176 ? -6.511 10.289 -8.463 1.00 95.38 176 GLY A C 1
ATOM 1336 O O . GLY A 1 176 ? -6.899 11.188 -7.718 1.00 95.38 176 GLY A O 1
ATOM 1337 N N . PHE A 1 177 ? -7.128 9.975 -9.595 1.00 95.31 177 PHE A N 1
ATOM 1338 C CA . PHE A 1 177 ? -8.360 10.620 -10.013 1.00 95.31 177 PHE A CA 1
ATOM 1339 C C . PHE A 1 177 ? -9.202 9.695 -10.876 1.00 95.31 177 PHE A C 1
ATOM 1341 O O . PHE A 1 177 ? -8.688 8.727 -11.446 1.00 95.31 177 PHE A O 1
ATOM 1348 N N . TRP A 1 178 ? -10.474 10.047 -11.027 1.00 95.38 178 TRP A N 1
ATOM 1349 C CA . TRP A 1 178 ? -11.375 9.367 -11.942 1.00 95.38 178 TRP A CA 1
ATOM 1350 C C . TRP A 1 178 ? -12.287 10.349 -12.688 1.00 95.38 178 TRP A C 1
ATOM 1352 O O . TRP A 1 178 ? -12.727 11.340 -12.095 1.00 95.38 178 TRP A O 1
ATOM 1362 N N . PRO A 1 179 ? -12.565 10.120 -13.986 1.00 95.81 179 PRO A N 1
ATOM 1363 C CA . PRO A 1 179 ? -13.567 10.891 -14.711 1.00 95.81 179 PRO A CA 1
ATOM 1364 C C . PRO A 1 179 ? -14.964 10.669 -14.124 1.00 95.81 179 PRO A C 1
ATOM 1366 O O . PRO A 1 179 ? -15.380 9.533 -13.901 1.00 95.81 179 PRO A O 1
ATOM 1369 N N . VAL A 1 180 ? -15.704 11.753 -13.923 1.00 94.50 180 VAL A N 1
ATOM 1370 C CA . VAL A 1 180 ? -17.104 11.738 -13.475 1.00 94.50 180 VAL A CA 1
ATOM 1371 C C . VAL A 1 180 ? -17.942 12.615 -14.401 1.00 94.50 180 VAL A C 1
ATOM 1373 O O . VAL A 1 180 ? -17.402 13.391 -15.194 1.00 94.50 180 VAL A O 1
ATOM 1376 N N . ALA A 1 181 ? -19.270 12.502 -14.332 1.00 94.56 181 ALA A N 1
ATOM 1377 C CA . ALA A 1 181 ? -20.147 13.379 -15.101 1.00 94.56 181 ALA A CA 1
ATOM 1378 C C . ALA A 1 181 ? -19.831 14.850 -14.775 1.00 94.56 181 ALA A C 1
ATOM 1380 O O . ALA A 1 181 ? -19.875 15.261 -13.619 1.00 94.56 181 ALA A O 1
ATOM 1381 N N . GLY A 1 182 ? -19.473 15.629 -15.797 1.00 92.12 182 GLY A N 1
ATOM 1382 C CA . GLY A 1 182 ? -19.123 17.042 -15.634 1.00 92.12 182 GLY A CA 1
ATOM 1383 C C . GLY A 1 182 ? -17.679 17.329 -15.204 1.00 92.12 182 GLY A C 1
ATOM 1384 O O . GLY A 1 182 ? -17.362 18.494 -14.983 1.00 92.12 182 GLY A O 1
ATOM 1385 N N . GLY A 1 183 ? -16.784 16.334 -15.119 1.00 94.25 183 GLY A N 1
ATOM 1386 C CA . GLY A 1 183 ? -15.364 16.614 -14.891 1.00 94.25 183 GLY A CA 1
ATOM 1387 C C . GLY A 1 183 ? -14.532 15.446 -14.369 1.00 94.25 183 GLY A C 1
ATOM 1388 O O . GLY A 1 183 ? -14.529 14.343 -14.916 1.00 94.25 183 GLY A O 1
ATOM 1389 N N . ARG A 1 184 ? -13.758 15.732 -13.322 1.00 94.88 184 ARG A N 1
ATOM 1390 C CA . ARG A 1 184 ? -12.786 14.836 -12.691 1.00 94.88 184 ARG A CA 1
ATOM 1391 C C . ARG A 1 184 ? -12.950 14.918 -11.179 1.00 94.88 184 ARG A C 1
ATOM 1393 O O . ARG A 1 184 ? -13.099 16.011 -10.643 1.00 94.88 184 ARG A O 1
ATOM 1400 N N . GLU A 1 185 ? -12.836 13.779 -10.509 1.00 94.69 185 GLU A N 1
ATOM 1401 C CA . GLU A 1 185 ? -12.793 13.694 -9.052 1.00 94.69 185 GLU A CA 1
ATOM 1402 C C . GLU A 1 185 ? -11.440 13.145 -8.591 1.00 94.69 185 GLU A C 1
ATOM 1404 O O . GLU A 1 185 ? -11.036 12.053 -8.997 1.00 94.69 185 GLU A O 1
ATOM 1409 N N . ASP A 1 186 ? -10.738 13.900 -7.742 1.00 96.69 186 ASP A N 1
ATOM 1410 C CA . ASP A 1 186 ? -9.534 13.414 -7.070 1.00 96.69 186 ASP A CA 1
ATOM 1411 C C . ASP A 1 186 ? -9.925 12.499 -5.904 1.00 96.69 186 ASP A C 1
ATOM 1413 O O . ASP A 1 186 ? -10.810 12.806 -5.098 1.00 96.69 186 ASP A O 1
ATOM 1417 N N . CYS A 1 187 ? -9.268 11.347 -5.827 1.00 97.06 187 CYS A N 1
ATOM 1418 C CA . CYS A 1 187 ? -9.620 10.293 -4.884 1.00 97.06 187 CYS A CA 1
ATOM 1419 C C . CYS A 1 187 ? -8.422 9.413 -4.533 1.00 97.06 187 CYS A C 1
ATOM 1421 O O . CYS A 1 187 ? -7.362 9.471 -5.163 1.00 97.06 187 CYS A O 1
ATOM 1423 N N . LEU A 1 188 ? -8.580 8.573 -3.514 1.00 97.88 188 LEU A N 1
ATOM 1424 C CA . LEU A 1 188 ? -7.601 7.541 -3.218 1.00 97.88 188 LEU A CA 1
ATOM 1425 C C . LEU A 1 188 ? -7.690 6.452 -4.288 1.00 97.88 188 LEU A C 1
ATOM 1427 O O . LEU A 1 188 ? -8.722 5.829 -4.504 1.00 97.88 188 LEU A O 1
ATOM 1431 N N . SER A 1 189 ? -6.576 6.209 -4.969 1.00 96.38 189 SER A N 1
ATOM 1432 C CA . SER A 1 189 ? -6.453 5.137 -5.957 1.00 96.38 189 SER A CA 1
ATOM 1433 C C . SER A 1 189 ? -5.994 3.823 -5.337 1.00 96.38 189 SER A C 1
ATOM 1435 O O . SER A 1 189 ? -6.258 2.754 -5.880 1.00 96.38 189 SER A O 1
ATOM 1437 N N . ASN A 1 190 ? -5.272 3.869 -4.216 1.00 95.62 190 ASN A N 1
ATOM 1438 C CA . ASN A 1 190 ? -4.768 2.688 -3.526 1.00 95.62 190 ASN A CA 1
ATOM 1439 C C . ASN A 1 190 ? -4.635 2.935 -2.024 1.00 95.62 190 ASN A C 1
ATOM 1441 O O . ASN A 1 190 ? -4.330 4.057 -1.619 1.00 95.62 190 ASN A O 1
ATOM 1445 N N . LEU A 1 191 ? -4.802 1.867 -1.245 1.00 97.25 191 LEU A N 1
ATOM 1446 C CA . LEU A 1 191 ? -4.534 1.817 0.186 1.00 97.25 191 LEU A CA 1
ATOM 1447 C C . LEU A 1 191 ? -3.931 0.447 0.503 1.00 97.25 191 LEU A C 1
ATOM 1449 O O . LEU A 1 191 ? -4.503 -0.575 0.131 1.00 97.25 191 LEU A O 1
ATOM 1453 N N . VAL A 1 192 ? -2.780 0.426 1.168 1.00 96.81 192 VAL A N 1
ATOM 1454 C CA . VAL A 1 192 ? -2.116 -0.797 1.631 1.00 96.81 192 VAL A CA 1
ATOM 1455 C C . VAL A 1 192 ? -2.037 -0.746 3.158 1.00 96.81 192 VAL A C 1
ATOM 1457 O O . VAL A 1 192 ? -1.431 0.187 3.685 1.00 96.81 192 VAL A O 1
ATOM 1460 N N . PRO A 1 193 ? -2.654 -1.695 3.885 1.00 97.94 193 PRO A N 1
ATOM 1461 C CA . PRO A 1 193 ? -2.551 -1.743 5.340 1.00 97.94 193 PRO A CA 1
ATOM 1462 C C . PRO A 1 193 ? -1.134 -2.117 5.782 1.00 97.94 193 PRO A C 1
ATOM 1464 O O . PRO A 1 193 ? -0.461 -2.898 5.116 1.00 97.94 193 PRO A O 1
ATOM 1467 N N . ILE A 1 194 ? -0.683 -1.581 6.915 1.00 97.62 194 ILE A N 1
ATOM 1468 C CA . ILE A 1 194 ? 0.641 -1.868 7.476 1.00 97.62 194 ILE A CA 1
ATOM 1469 C C . ILE A 1 194 ? 0.489 -2.412 8.897 1.00 97.62 194 ILE A C 1
ATOM 1471 O O . ILE A 1 194 ? -0.187 -1.806 9.730 1.00 97.62 194 ILE A O 1
ATOM 1475 N N . TYR A 1 195 ? 1.147 -3.542 9.161 1.00 96.81 195 TYR A N 1
ATOM 1476 C CA . TYR A 1 195 ? 1.115 -4.268 10.440 1.00 96.81 195 TYR A CA 1
ATOM 1477 C C . TYR A 1 195 ? 2.481 -4.321 11.145 1.00 96.81 195 TYR A C 1
ATOM 1479 O O . TYR A 1 195 ? 2.544 -4.620 12.333 1.00 96.81 195 TYR A O 1
ATOM 1487 N N . ASP A 1 196 ? 3.569 -4.009 10.431 1.00 94.62 196 ASP A N 1
ATOM 1488 C CA . ASP A 1 196 ? 4.946 -4.048 10.936 1.00 94.62 196 ASP A CA 1
ATOM 1489 C C . ASP A 1 196 ? 5.626 -2.689 10.722 1.00 94.62 196 ASP A C 1
ATOM 1491 O O . ASP A 1 196 ? 5.544 -2.106 9.641 1.00 94.62 196 ASP A O 1
ATOM 1495 N N . GLN A 1 197 ? 6.294 -2.172 11.755 1.00 93.12 197 GLN A N 1
ATOM 1496 C CA . GLN A 1 197 ? 7.019 -0.895 11.699 1.00 93.12 197 GLN A CA 1
ATOM 1497 C C . GLN A 1 197 ? 8.177 -0.926 10.693 1.00 93.12 197 GLN A C 1
ATOM 1499 O O . GLN A 1 197 ? 8.568 0.109 10.160 1.00 93.12 197 GLN A O 1
ATOM 1504 N N . ASN A 1 198 ? 8.703 -2.114 10.398 1.00 90.56 198 ASN A N 1
ATOM 1505 C CA . ASN A 1 198 ? 9.766 -2.324 9.424 1.00 90.56 198 ASN A CA 1
ATOM 1506 C C . ASN A 1 198 ? 9.231 -2.531 8.002 1.00 90.56 198 ASN A C 1
ATOM 1508 O O . ASN A 1 198 ? 10.020 -2.821 7.102 1.00 90.56 198 ASN A O 1
ATOM 1512 N N . TYR A 1 199 ? 7.912 -2.416 7.783 1.00 91.31 199 TYR A N 1
ATOM 1513 C CA . TYR A 1 199 ? 7.330 -2.609 6.461 1.00 91.31 199 TYR A CA 1
ATOM 1514 C C . TYR A 1 199 ? 7.999 -1.661 5.446 1.00 91.31 199 TYR A C 1
ATOM 1516 O O . TYR A 1 199 ? 8.064 -0.453 5.689 1.00 91.31 199 TYR A O 1
ATOM 1524 N N . PRO A 1 200 ? 8.505 -2.168 4.313 1.00 88.50 200 PRO A N 1
ATOM 1525 C CA . PRO A 1 200 ? 9.284 -1.373 3.369 1.00 88.50 200 PRO A CA 1
ATOM 1526 C C . PRO A 1 200 ? 8.501 -0.177 2.824 1.00 88.50 200 PRO A C 1
ATOM 1528 O O . PRO A 1 200 ? 7.316 -0.297 2.513 1.00 88.50 200 PRO A O 1
ATOM 1531 N N . ASP A 1 201 ? 9.145 0.986 2.698 1.00 88.69 201 ASP A N 1
ATOM 1532 C CA . ASP A 1 201 ? 8.526 2.189 2.122 1.00 88.69 201 ASP A CA 1
ATOM 1533 C C . ASP A 1 201 ? 8.244 1.982 0.631 1.00 88.69 201 ASP A C 1
ATOM 1535 O O . ASP A 1 201 ? 9.169 1.922 -0.167 1.00 88.69 201 ASP A O 1
ATOM 1539 N N . SER A 1 202 ? 6.976 1.890 0.232 1.00 84.19 202 SER A N 1
ATOM 1540 C CA . SER A 1 202 ? 6.600 1.655 -1.166 1.00 84.19 202 SER A CA 1
ATOM 1541 C C . SER A 1 202 ? 6.695 2.902 -2.064 1.00 84.19 202 SER A C 1
ATOM 1543 O O . SER A 1 202 ? 6.411 2.821 -3.260 1.00 84.19 202 SER A O 1
ATOM 1545 N N . GLY A 1 203 ? 7.074 4.062 -1.513 1.00 88.19 203 GLY A N 1
ATOM 1546 C CA . GLY A 1 203 ? 7.056 5.355 -2.204 1.00 88.19 203 GLY A CA 1
ATOM 1547 C C . GLY A 1 203 ? 5.673 6.008 -2.262 1.00 88.19 203 GLY A C 1
ATOM 1548 O O . GLY A 1 203 ? 5.511 7.051 -2.893 1.00 88.19 203 GLY A O 1
ATOM 1549 N N . MET A 1 204 ? 4.675 5.402 -1.620 1.00 93.06 204 MET A N 1
ATOM 1550 C CA . MET A 1 204 ? 3.348 5.978 -1.413 1.00 93.06 204 MET A CA 1
ATOM 1551 C C . MET A 1 204 ? 3.354 6.969 -0.241 1.00 93.06 204 MET A C 1
ATOM 1553 O O . MET A 1 204 ? 4.298 7.023 0.547 1.00 93.06 204 MET A O 1
ATOM 1557 N N . THR A 1 205 ? 2.293 7.767 -0.103 1.00 96.38 205 THR A N 1
ATOM 1558 C CA . THR A 1 205 ? 2.127 8.597 1.094 1.00 96.38 205 THR A CA 1
ATOM 1559 C C . THR A 1 205 ? 1.855 7.678 2.277 1.00 96.38 205 THR A C 1
ATOM 1561 O O . THR A 1 205 ? 0.828 7.001 2.314 1.00 96.38 205 THR A O 1
ATOM 1564 N N . ARG A 1 206 ? 2.780 7.658 3.234 1.00 96.44 206 ARG A N 1
ATOM 1565 C CA . ARG A 1 206 ? 2.737 6.784 4.403 1.00 96.44 206 ARG A CA 1
ATOM 1566 C C . ARG A 1 206 ? 2.285 7.530 5.647 1.00 96.44 206 ARG A C 1
ATOM 1568 O O . ARG A 1 206 ? 2.767 8.626 5.923 1.00 96.44 206 ARG A O 1
ATOM 1575 N N . VAL A 1 207 ? 1.461 6.872 6.458 1.00 97.88 207 VAL A N 1
ATOM 1576 C CA . VAL A 1 207 ? 1.285 7.227 7.869 1.00 97.88 207 VAL A CA 1
ATOM 1577 C C . VAL A 1 207 ? 1.431 5.981 8.736 1.00 97.88 207 VAL A C 1
ATOM 1579 O O . VAL A 1 207 ? 0.866 4.931 8.430 1.00 97.88 207 VAL A O 1
ATOM 1582 N N . LEU A 1 208 ? 2.185 6.103 9.827 1.00 98.25 208 LEU A N 1
ATOM 1583 C CA . LEU A 1 208 ? 2.381 5.050 10.818 1.00 98.25 208 LEU A CA 1
ATOM 1584 C C . LEU A 1 208 ? 2.097 5.584 12.220 1.00 98.25 208 LEU A C 1
ATOM 1586 O O . LEU A 1 208 ? 2.346 6.751 12.532 1.00 98.25 208 LEU A O 1
ATOM 1590 N N . ALA A 1 209 ? 1.601 4.698 13.072 1.00 98.38 209 ALA A N 1
ATOM 1591 C CA . ALA A 1 209 ? 1.493 4.927 14.495 1.00 98.38 209 ALA A CA 1
ATOM 1592 C C . ALA A 1 209 ? 2.889 5.037 15.126 1.00 98.38 209 ALA A C 1
ATOM 1594 O O . ALA A 1 209 ? 3.828 4.344 14.723 1.00 98.38 209 ALA A O 1
ATOM 1595 N N . LYS A 1 210 ? 3.013 5.860 16.170 1.00 98.19 210 LYS A N 1
ATOM 1596 C CA . LYS A 1 210 ? 4.175 5.856 17.064 1.00 98.19 210 LYS A CA 1
ATOM 1597 C C . LYS A 1 210 ? 4.294 4.483 17.746 1.00 98.19 210 LYS A C 1
ATOM 1599 O O . LYS A 1 210 ? 3.275 3.804 17.913 1.00 98.19 210 LYS A O 1
ATOM 1604 N N . PRO A 1 211 ? 5.495 4.076 18.195 1.00 97.50 211 PRO A N 1
ATOM 1605 C CA . PRO A 1 211 ? 5.653 2.851 18.975 1.00 97.50 211 PRO A CA 1
ATOM 1606 C C . PRO A 1 211 ? 4.667 2.790 20.151 1.00 97.50 211 PRO A C 1
ATOM 1608 O O . PRO A 1 211 ? 4.505 3.767 20.879 1.00 97.50 211 PRO A O 1
ATOM 1611 N N . GLY A 1 212 ? 3.992 1.650 20.313 1.00 97.38 212 GLY A N 1
ATOM 1612 C CA . GLY A 1 212 ? 2.968 1.451 21.345 1.00 97.38 212 GLY A CA 1
ATOM 1613 C C . GLY A 1 212 ? 1.563 1.951 20.983 1.00 97.38 212 GLY A C 1
ATOM 1614 O O . GLY A 1 212 ? 0.654 1.791 21.790 1.00 97.38 212 GLY A O 1
ATOM 1615 N N . TYR A 1 213 ? 1.355 2.511 19.790 1.00 98.62 213 TYR A N 1
ATOM 1616 C CA . TYR A 1 213 ? 0.039 2.913 19.286 1.00 98.62 213 TYR A CA 1
ATOM 1617 C C . TYR A 1 213 ? -0.366 2.058 18.082 1.00 98.62 213 TYR A C 1
ATOM 1619 O O . TYR A 1 213 ? 0.473 1.485 17.387 1.00 98.62 213 TYR A O 1
ATOM 1627 N N . ALA A 1 214 ? -1.668 1.998 17.822 1.00 98.62 214 ALA A N 1
ATOM 1628 C CA . ALA A 1 214 ? -2.244 1.354 16.648 1.00 98.62 214 ALA A CA 1
ATOM 1629 C C . ALA A 1 214 ? -3.439 2.158 16.119 1.00 98.62 214 ALA A C 1
ATOM 1631 O O . ALA A 1 214 ? -3.923 3.083 16.774 1.00 98.62 214 ALA A O 1
ATOM 1632 N N . VAL A 1 215 ? -3.921 1.816 14.925 1.00 98.81 215 VAL A N 1
ATOM 1633 C CA . VAL A 1 215 ? -5.138 2.402 14.354 1.00 98.81 215 VAL A CA 1
ATOM 1634 C C . VAL A 1 215 ? -6.336 2.010 15.219 1.00 98.81 215 VAL A C 1
ATOM 1636 O O . VAL A 1 215 ? -6.603 0.827 15.420 1.00 98.81 215 VAL A O 1
ATOM 1639 N N . GLY A 1 216 ? -7.060 3.007 15.729 1.00 98.38 216 GLY A N 1
ATOM 1640 C CA . GLY A 1 216 ? -8.278 2.806 16.520 1.00 98.38 216 GLY A CA 1
ATOM 1641 C C . GLY A 1 216 ? -9.552 3.278 15.825 1.00 98.38 216 GLY A C 1
ATOM 1642 O O . GLY A 1 216 ? -10.623 2.715 16.051 1.00 98.38 216 GLY A O 1
ATOM 1643 N N . ALA A 1 217 ? -9.449 4.289 14.961 1.00 98.69 217 ALA A N 1
ATOM 1644 C CA . ALA A 1 217 ? -10.555 4.772 14.142 1.00 98.69 217 ALA A CA 1
ATOM 1645 C C . ALA A 1 217 ? -10.048 5.396 12.839 1.00 98.69 217 ALA A C 1
ATOM 1647 O O . ALA A 1 217 ? -8.888 5.803 12.741 1.00 98.69 217 ALA A O 1
ATOM 1648 N N . VAL A 1 218 ? -10.941 5.515 11.859 1.00 98.81 218 VAL A N 1
ATOM 1649 C CA . VAL A 1 218 ? -10.690 6.250 10.616 1.00 98.81 218 VAL A CA 1
ATOM 1650 C C . VAL A 1 218 ? -11.906 7.113 10.295 1.00 98.81 218 VAL A C 1
ATOM 1652 O O . VAL A 1 218 ? -13.022 6.600 10.221 1.00 98.81 218 VAL A O 1
ATOM 1655 N N . ALA A 1 219 ? -11.707 8.413 10.094 1.00 98.69 219 ALA A N 1
ATOM 1656 C CA . ALA A 1 219 ? -12.692 9.273 9.447 1.00 98.69 219 ALA A CA 1
ATOM 1657 C C . ALA A 1 219 ? -12.470 9.218 7.932 1.00 98.69 219 ALA A C 1
ATOM 1659 O O . ALA A 1 219 ? -11.343 9.360 7.459 1.00 98.69 219 ALA A O 1
ATOM 1660 N N . VAL A 1 220 ? -13.533 8.975 7.170 1.00 98.69 220 VAL A N 1
ATOM 1661 C CA . VAL A 1 220 ? -13.475 8.776 5.718 1.00 98.69 220 VAL A CA 1
ATOM 1662 C C . VAL A 1 220 ? -14.340 9.826 5.039 1.00 98.69 220 VAL A C 1
ATOM 1664 O O . VAL A 1 220 ? -15.547 9.875 5.278 1.00 98.69 220 VAL A O 1
ATOM 1667 N N . LYS A 1 221 ? -13.738 10.632 4.163 1.00 98.50 221 LYS A N 1
ATOM 1668 C CA . LYS A 1 221 ? -14.447 11.562 3.280 1.00 98.50 221 LYS A CA 1
ATOM 1669 C C . LYS A 1 221 ? -14.768 10.882 1.959 1.00 98.50 221 LYS A C 1
ATOM 1671 O O . LYS A 1 221 ? -13.892 10.303 1.317 1.00 98.50 221 LYS A O 1
ATOM 1676 N N . THR A 1 222 ? -16.033 10.958 1.570 1.00 97.75 222 THR A N 1
ATOM 1677 C CA . THR A 1 222 ? -16.571 10.284 0.388 1.00 97.75 222 THR A CA 1
ATOM 1678 C C . THR A 1 222 ? -17.448 11.208 -0.444 1.00 97.75 222 THR A C 1
ATOM 1680 O O . THR A 1 222 ? -18.167 12.061 0.090 1.00 97.75 222 THR A O 1
ATOM 1683 N N . ASN A 1 223 ? -17.394 11.010 -1.756 1.00 94.94 223 ASN A N 1
ATOM 1684 C CA . ASN A 1 223 ? -18.349 11.515 -2.731 1.00 94.94 223 ASN A CA 1
ATOM 1685 C C . ASN A 1 223 ? -18.783 10.351 -3.636 1.00 94.94 223 ASN A C 1
ATOM 1687 O O . ASN A 1 223 ? -19.491 9.467 -3.154 1.00 94.94 223 ASN A O 1
ATOM 1691 N N . HIS A 1 224 ? -18.320 10.283 -4.892 1.00 95.12 224 HIS A N 1
ATOM 1692 C CA . HIS A 1 224 ? -18.480 9.068 -5.701 1.00 95.12 224 HIS A CA 1
ATOM 1693 C C . HIS A 1 224 ? -17.534 7.964 -5.218 1.00 95.12 224 HIS A C 1
ATOM 1695 O O . HIS A 1 224 ? -17.868 6.781 -5.281 1.00 95.12 224 HIS A O 1
ATOM 1701 N N . PHE A 1 225 ? -16.372 8.372 -4.702 1.00 97.06 225 PHE A N 1
ATOM 1702 C CA . PHE A 1 225 ? -15.284 7.501 -4.275 1.00 97.06 225 PHE A CA 1
ATOM 1703 C C . PHE A 1 225 ? -14.793 7.896 -2.879 1.00 97.06 225 PHE A C 1
ATOM 1705 O O . PHE A 1 225 ? -15.263 8.872 -2.288 1.00 97.06 225 PHE A O 1
ATOM 1712 N N . VAL A 1 226 ? -13.827 7.156 -2.339 1.00 98.19 226 VAL A N 1
ATOM 1713 C CA . VAL A 1 226 ? -13.101 7.564 -1.132 1.00 98.19 226 VAL A CA 1
ATOM 1714 C C . VAL A 1 226 ? -12.102 8.653 -1.507 1.00 98.19 226 VAL A C 1
ATOM 1716 O O . VAL A 1 226 ? -11.102 8.397 -2.180 1.00 98.19 226 VAL A O 1
ATOM 1719 N N . ASN A 1 227 ? -12.367 9.884 -1.073 1.00 98.31 227 ASN A N 1
ATOM 1720 C CA . ASN A 1 227 ? -11.538 11.038 -1.405 1.00 98.31 227 ASN A CA 1
ATOM 1721 C C . ASN A 1 227 ? -10.341 11.152 -0.469 1.00 98.31 227 ASN A C 1
ATOM 1723 O O . ASN A 1 227 ? -9.212 11.269 -0.937 1.00 98.31 227 ASN A O 1
ATOM 1727 N N . ALA A 1 228 ? -10.582 11.097 0.841 1.00 98.38 228 ALA A N 1
ATOM 1728 C CA . ALA A 1 228 ? -9.540 11.255 1.844 1.00 98.38 228 ALA A CA 1
ATOM 1729 C C . ALA A 1 228 ? -9.853 10.469 3.121 1.00 98.38 228 ALA A C 1
ATOM 1731 O O . ALA A 1 228 ? -11.017 10.194 3.424 1.00 98.38 228 ALA A O 1
ATOM 1732 N N . ILE A 1 229 ? -8.812 10.139 3.883 1.00 98.69 229 ILE A N 1
ATOM 1733 C CA . ILE A 1 229 ? -8.938 9.500 5.196 1.00 98.69 229 ILE A CA 1
ATOM 1734 C C . ILE A 1 229 ? -8.131 10.241 6.256 1.00 98.69 229 ILE A C 1
ATOM 1736 O O . ILE A 1 229 ? -7.065 10.778 5.968 1.00 98.69 229 ILE A O 1
ATOM 1740 N N . GLN A 1 230 ? -8.617 10.220 7.489 1.00 98.56 230 GLN A N 1
ATOM 1741 C CA . GLN A 1 230 ? -7.902 10.700 8.662 1.00 98.56 230 GLN A CA 1
ATOM 1742 C C . GLN A 1 230 ? -7.877 9.593 9.707 1.00 98.56 230 GLN A C 1
ATOM 1744 O O . GLN A 1 230 ? -8.915 9.011 10.029 1.00 98.56 230 GLN A O 1
ATOM 1749 N N . ILE A 1 231 ? -6.696 9.275 10.224 1.00 98.81 231 ILE A N 1
ATOM 1750 C CA . ILE A 1 231 ? -6.507 8.130 11.110 1.00 98.81 231 ILE A CA 1
ATOM 1751 C C . ILE A 1 231 ? -6.396 8.614 12.548 1.00 98.81 231 ILE A C 1
ATOM 1753 O O . ILE A 1 231 ? -5.569 9.465 12.864 1.00 98.81 231 ILE A O 1
ATOM 1757 N N . THR A 1 232 ? -7.206 8.040 13.433 1.00 98.88 232 THR A N 1
ATOM 1758 C CA . THR A 1 232 ? -7.015 8.165 14.878 1.00 98.88 232 THR A CA 1
ATOM 1759 C C . THR A 1 232 ? -6.184 6.989 15.364 1.00 98.88 232 THR A C 1
ATOM 1761 O O . THR A 1 232 ? -6.617 5.833 15.301 1.00 98.88 232 THR A O 1
ATOM 1764 N N . PHE A 1 233 ? -5.001 7.294 15.878 1.00 98.88 233 PHE A N 1
ATOM 1765 C CA . PHE A 1 233 ? -4.142 6.345 16.563 1.00 98.88 233 PHE A CA 1
ATOM 1766 C C . PHE A 1 233 ? -4.464 6.347 18.054 1.00 98.88 233 PHE A C 1
ATOM 1768 O O . PHE A 1 233 ? -4.648 7.407 18.647 1.00 98.88 233 PHE A O 1
ATOM 1775 N N . MET A 1 234 ? -4.526 5.166 18.658 1.00 98.75 234 MET A N 1
ATOM 1776 C CA . MET A 1 234 ? -4.810 4.970 20.081 1.00 98.75 234 MET A CA 1
ATOM 1777 C C . MET A 1 234 ? -3.736 4.076 20.694 1.00 98.75 234 MET A C 1
ATOM 1779 O O . MET A 1 234 ? -3.204 3.189 20.017 1.00 98.75 234 MET A O 1
ATOM 1783 N N . LYS A 1 235 ? -3.402 4.313 21.962 1.00 98.62 235 LYS A N 1
ATOM 1784 C CA . LYS A 1 235 ? -2.380 3.534 22.662 1.00 98.62 235 LYS A CA 1
ATOM 1785 C C . LYS A 1 235 ? -2.849 2.094 22.858 1.00 98.62 235 LYS A C 1
ATOM 1787 O O . LYS A 1 235 ? -3.996 1.852 23.230 1.00 98.62 235 LYS A O 1
ATOM 1792 N N . LEU A 1 236 ? -1.966 1.132 22.621 1.00 97.88 236 LEU A N 1
ATOM 1793 C CA . LEU A 1 236 ? -2.199 -0.262 22.986 1.00 97.88 236 LEU A CA 1
ATOM 1794 C C . LEU A 1 236 ? -2.184 -0.382 24.511 1.00 97.88 236 LEU A C 1
ATOM 1796 O O . LEU A 1 236 ? -1.270 0.114 25.171 1.00 97.88 236 LEU A O 1
ATOM 1800 N N . LYS A 1 237 ? -3.190 -1.052 25.076 1.00 96.38 237 LYS A N 1
ATOM 1801 C CA . LYS A 1 237 ? -3.189 -1.371 26.507 1.00 96.38 237 LYS A CA 1
ATOM 1802 C C . LYS A 1 237 ? -2.063 -2.355 26.822 1.00 96.38 237 LYS A C 1
ATOM 1804 O O . LYS A 1 237 ? -1.752 -3.218 26.003 1.00 96.38 237 LYS A O 1
ATOM 1809 N N . GLU A 1 238 ? -1.489 -2.250 28.018 1.00 93.00 238 GLU A N 1
ATOM 1810 C CA . GLU A 1 238 ? -0.364 -3.094 28.456 1.00 93.00 238 GLU A CA 1
ATOM 1811 C C . GLU A 1 238 ? -0.699 -4.593 28.433 1.00 93.00 238 GLU A C 1
ATOM 1813 O O . GLU A 1 238 ? 0.145 -5.419 28.100 1.00 93.00 238 GLU A O 1
ATOM 1818 N N . ASP A 1 239 ? -1.957 -4.943 28.707 1.00 90.31 239 ASP A N 1
ATOM 1819 C CA . ASP A 1 239 ? -2.477 -6.314 28.668 1.00 90.31 239 ASP A CA 1
ATOM 1820 C C . ASP A 1 239 ? -2.850 -6.803 27.252 1.00 90.31 239 ASP A C 1
ATOM 1822 O O . ASP A 1 239 ? -3.353 -7.916 27.083 1.00 90.31 239 ASP A O 1
ATOM 1826 N N . ASN A 1 240 ? -2.639 -5.969 26.225 1.00 84.81 240 ASN A N 1
ATOM 1827 C CA . ASN A 1 240 ? -2.998 -6.213 24.826 1.00 84.81 240 ASN A CA 1
ATOM 1828 C C . ASN A 1 240 ? -4.495 -6.556 24.604 1.00 84.81 240 ASN A C 1
ATOM 1830 O O . ASN A 1 240 ? -4.867 -7.120 23.564 1.00 84.81 240 ASN A O 1
ATOM 1834 N N . SER A 1 241 ? -5.369 -6.210 25.560 1.00 90.31 241 SER A N 1
ATOM 1835 C CA . SER A 1 241 ? -6.817 -6.471 25.501 1.00 90.31 241 SER A CA 1
ATOM 1836 C C . SER A 1 241 ? -7.553 -5.568 24.510 1.00 90.31 241 SER A C 1
ATOM 1838 O O . SER A 1 241 ? -8.661 -5.885 24.081 1.00 90.31 241 SER A O 1
ATOM 1840 N N . GLY A 1 242 ? -6.946 -4.444 24.131 1.00 95.12 242 GLY A N 1
ATOM 1841 C CA . GLY A 1 242 ? -7.573 -3.435 23.293 1.00 95.12 242 GLY A CA 1
ATOM 1842 C C . GLY A 1 242 ? -6.735 -2.167 23.186 1.00 95.12 242 GLY A C 1
ATOM 1843 O O . GLY A 1 242 ? -5.521 -2.175 23.398 1.00 95.12 242 GLY A O 1
ATOM 1844 N N . LEU A 1 243 ? -7.420 -1.073 22.877 1.00 97.75 243 LEU A N 1
ATOM 1845 C CA . LEU A 1 243 ? -6.867 0.267 22.746 1.00 97.75 243 LEU A CA 1
ATOM 1846 C C . LEU A 1 243 ? -7.403 1.172 23.859 1.00 97.75 243 LEU A C 1
ATOM 1848 O O . LEU A 1 243 ? -8.563 1.057 24.269 1.00 97.75 243 LEU A O 1
ATOM 1852 N N . ASP A 1 244 ? -6.560 2.067 24.361 1.00 97.81 244 ASP A N 1
ATOM 1853 C CA . ASP A 1 244 ? -6.964 3.139 25.263 1.00 97.81 244 ASP A CA 1
ATOM 1854 C C . ASP A 1 244 ? -7.466 4.334 24.447 1.00 97.81 244 ASP A C 1
ATOM 1856 O O . ASP A 1 244 ? -6.700 5.047 23.804 1.00 97.81 244 ASP A O 1
ATOM 1860 N N . THR A 1 245 ? -8.778 4.562 24.473 1.00 97.62 245 THR A N 1
ATOM 1861 C CA . THR A 1 245 ? -9.411 5.659 23.731 1.00 97.62 245 THR A CA 1
ATOM 1862 C C . THR A 1 245 ? -9.105 7.036 24.324 1.00 97.62 245 THR A C 1
ATOM 1864 O O . THR A 1 245 ? -9.402 8.042 23.682 1.00 97.62 245 THR A O 1
ATOM 1867 N N . LYS A 1 246 ? -8.571 7.107 25.552 1.00 98.06 246 LYS A N 1
ATOM 1868 C CA . LYS A 1 246 ? -8.211 8.370 26.217 1.00 98.06 246 LYS A CA 1
ATOM 1869 C C . LYS A 1 246 ? -6.808 8.840 25.846 1.00 98.06 246 LYS A C 1
ATOM 1871 O O . LYS A 1 246 ? -6.550 10.037 25.904 1.00 98.06 246 LYS A O 1
ATOM 1876 N N . ASP A 1 247 ? -5.938 7.922 25.434 1.00 98.38 247 ASP A N 1
ATOM 1877 C CA . ASP A 1 247 ? -4.596 8.220 24.943 1.00 98.38 247 ASP A CA 1
ATOM 1878 C C . ASP A 1 247 ? -4.562 8.024 23.422 1.00 98.38 247 ASP A C 1
ATOM 1880 O O . ASP A 1 247 ? -4.326 6.929 22.898 1.00 98.38 247 ASP A O 1
ATOM 1884 N N . SER A 1 248 ? -4.893 9.098 22.704 1.00 98.62 248 SER A N 1
ATOM 1885 C CA . SER A 1 248 ? -5.036 9.079 21.252 1.00 98.62 248 SER A CA 1
ATOM 1886 C C . SER A 1 248 ? -4.531 10.357 20.592 1.00 98.62 248 SER A C 1
ATOM 1888 O O . SER A 1 248 ? -4.450 11.417 21.212 1.00 98.62 248 SER A O 1
ATOM 1890 N N . TYR A 1 249 ? -4.194 10.252 19.311 1.00 98.81 249 TYR A N 1
ATOM 1891 C CA . TYR A 1 249 ? -3.883 11.392 18.457 1.00 98.81 249 TYR A CA 1
ATOM 1892 C C . TYR A 1 249 ? -4.345 11.120 17.024 1.00 98.81 249 TYR A C 1
ATOM 1894 O O . TYR A 1 249 ? -4.609 9.979 16.640 1.00 98.81 249 TYR A O 1
ATOM 1902 N N . VAL A 1 250 ? -4.464 12.179 16.230 1.00 98.69 250 VAL A N 1
ATOM 1903 C CA . VAL A 1 250 ? -5.037 12.120 14.883 1.00 98.69 250 VAL A CA 1
ATOM 1904 C C . VAL A 1 250 ? -3.972 12.490 13.852 1.00 98.69 250 VAL A C 1
ATOM 1906 O O . VAL A 1 250 ? -3.122 13.338 14.119 1.00 98.69 250 VAL A O 1
ATOM 1909 N N . SER A 1 251 ? -3.977 11.821 12.701 1.00 98.56 251 SER A N 1
ATOM 1910 C CA . SER A 1 251 ? -3.118 12.166 11.568 1.00 98.56 251 SER A CA 1
ATOM 1911 C C . SER A 1 251 ? -3.614 13.407 10.825 1.00 98.56 251 SER A C 1
ATOM 1913 O O . SER A 1 251 ? -4.778 13.796 10.927 1.00 98.56 251 SER A O 1
ATOM 1915 N N . GLU A 1 252 ? -2.764 13.954 9.962 1.00 98.12 252 GLU A N 1
ATOM 1916 C CA . GLU A 1 252 ? -3.232 14.787 8.853 1.00 98.12 252 GLU A CA 1
ATOM 1917 C C . GLU A 1 252 ? -4.162 13.988 7.923 1.00 98.12 252 GLU A C 1
ATOM 1919 O O . GLU A 1 252 ? -4.150 12.747 7.916 1.00 98.12 252 GLU A O 1
ATOM 1924 N N . TRP A 1 253 ? -4.967 14.693 7.126 1.00 98.12 253 TRP A N 1
ATOM 1925 C CA . TRP A 1 253 ? -5.766 14.063 6.078 1.00 98.12 253 TRP A CA 1
ATOM 1926 C C . TRP A 1 253 ? -4.868 13.502 4.973 1.00 98.12 253 TRP A C 1
ATOM 1928 O O . TRP A 1 253 ? -4.005 14.182 4.421 1.00 98.12 253 TRP A O 1
ATOM 1938 N N . LEU A 1 254 ? -5.113 12.249 4.612 1.00 98.06 254 LEU A N 1
ATOM 1939 C CA . LEU A 1 254 ? -4.473 11.572 3.499 1.00 98.06 254 LEU A CA 1
ATOM 1940 C C . LEU A 1 254 ? -5.410 11.598 2.295 1.00 98.06 254 LEU A C 1
ATOM 1942 O O . LEU A 1 254 ? -6.430 10.910 2.291 1.00 98.06 254 LEU A O 1
ATOM 1946 N N . GLY A 1 255 ? -5.056 12.381 1.280 1.00 96.56 255 GLY A N 1
ATOM 1947 C CA . GLY A 1 255 ? -5.883 12.625 0.096 1.00 96.56 255 GLY A CA 1
ATOM 1948 C C . GLY A 1 255 ? -6.321 14.088 -0.022 1.00 96.56 255 GLY A C 1
ATOM 1949 O O . GLY A 1 255 ? -5.960 14.909 0.821 1.00 96.56 255 GLY A O 1
ATOM 1950 N N . PRO A 1 256 ? -7.071 14.449 -1.077 1.00 93.19 256 PRO A N 1
ATOM 1951 C CA . PRO A 1 256 ? -7.646 15.783 -1.243 1.00 93.19 256 PRO A CA 1
ATOM 1952 C C . PRO A 1 256 ? -8.657 16.100 -0.126 1.00 93.19 256 PRO A C 1
ATOM 1954 O O . PRO A 1 256 ? -9.851 15.873 -0.274 1.00 93.19 256 PRO A O 1
ATOM 1957 N N . GLU A 1 257 ? -8.192 16.659 0.992 1.00 87.81 257 GLU A N 1
ATOM 1958 C CA . GLU A 1 257 ? -9.004 16.958 2.186 1.00 87.81 257 GLU A CA 1
ATOM 1959 C C . GLU A 1 257 ? -10.263 17.788 1.895 1.00 87.81 257 GLU A C 1
ATOM 1961 O O . GLU A 1 257 ? -11.299 17.612 2.540 1.00 87.81 257 GLU A O 1
ATOM 1966 N N . LYS A 1 258 ? -10.160 18.721 0.943 1.00 89.06 258 LYS A N 1
ATOM 1967 C CA . LYS A 1 258 ? -11.260 19.610 0.546 1.00 89.06 258 LYS A CA 1
ATOM 1968 C C . LYS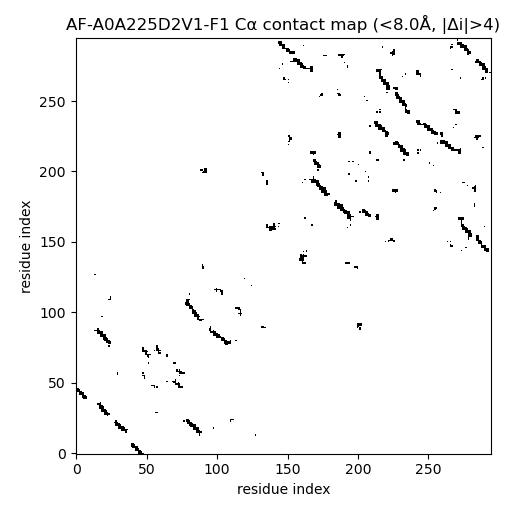 A 1 258 ? -12.288 18.922 -0.361 1.00 89.06 258 LYS A C 1
ATOM 1970 O O . LYS A 1 258 ? -13.297 19.539 -0.687 1.00 89.06 258 LYS A O 1
ATOM 1975 N N . ALA A 1 259 ? -12.025 17.687 -0.788 1.00 82.19 259 ALA A N 1
ATOM 1976 C CA . ALA A 1 259 ? -12.950 16.861 -1.551 1.00 82.19 259 ALA A CA 1
ATOM 1977 C C . ALA A 1 259 ? -13.730 15.905 -0.632 1.00 82.19 259 ALA A C 1
ATOM 1979 O O . ALA A 1 259 ? -13.314 15.596 0.485 1.00 82.19 259 ALA A O 1
ATOM 1980 N N . GLY A 1 260 ? -14.862 15.412 -1.136 1.00 84.25 260 GLY A N 1
ATOM 1981 C CA . GLY A 1 260 ? -15.805 14.593 -0.378 1.00 84.25 260 GLY A CA 1
ATOM 1982 C C . GLY A 1 260 ? -16.932 15.426 0.231 1.00 84.25 260 GLY A C 1
ATOM 1983 O O . GLY A 1 260 ? -16.700 16.478 0.818 1.00 84.25 260 GLY A O 1
ATOM 1984 N N . MET A 1 261 ? -18.167 14.948 0.083 1.00 89.88 261 MET A N 1
ATOM 1985 C CA . MET A 1 261 ? -19.364 15.605 0.626 1.00 89.88 261 MET A CA 1
ATOM 1986 C C . MET A 1 261 ? -19.834 14.975 1.940 1.00 89.88 261 MET A C 1
ATOM 1988 O O . MET A 1 261 ? -20.513 15.624 2.732 1.00 89.88 26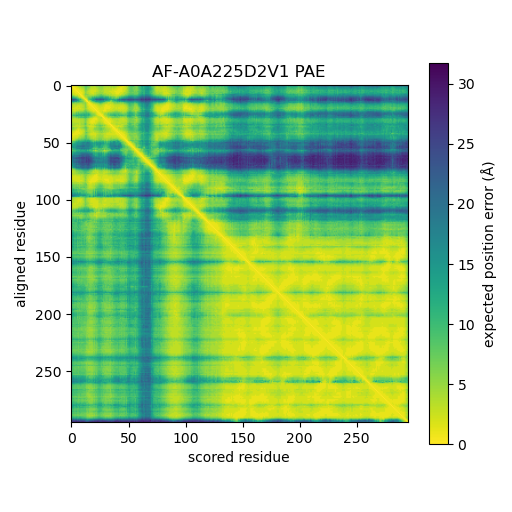1 MET A O 1
ATOM 1992 N N . LYS A 1 262 ? -19.487 13.705 2.173 1.00 95.81 262 LYS A N 1
ATOM 1993 C CA . LYS A 1 262 ? -19.897 12.939 3.349 1.00 95.81 262 LYS A CA 1
ATOM 1994 C C . LYS A 1 262 ? -18.682 12.457 4.120 1.00 95.81 262 LYS A C 1
ATOM 1996 O O . LYS A 1 262 ? -17.838 11.758 3.562 1.00 95.81 262 LYS A O 1
ATOM 2001 N N . GLU A 1 263 ? -18.660 12.742 5.415 1.00 97.44 263 GLU A N 1
ATOM 2002 C CA . GLU A 1 263 ? -17.695 12.179 6.353 1.00 97.44 263 GLU A CA 1
ATOM 2003 C C . GLU A 1 263 ? -18.333 11.031 7.145 1.00 97.44 263 GLU A C 1
ATOM 2005 O O . GLU A 1 263 ? -19.433 11.160 7.680 1.00 97.44 263 GLU A O 1
ATOM 2010 N N . THR A 1 264 ? -17.665 9.880 7.190 1.00 98.38 264 THR A N 1
ATOM 2011 C CA . THR A 1 264 ? -18.100 8.705 7.956 1.00 98.38 264 THR A CA 1
ATOM 2012 C C . THR A 1 264 ? -16.987 8.284 8.902 1.00 98.38 264 THR A C 1
ATOM 2014 O O . THR A 1 264 ? -15.876 7.998 8.459 1.00 98.38 264 THR A O 1
ATOM 2017 N N . LYS A 1 265 ? -17.283 8.213 10.201 1.00 98.44 265 LYS A N 1
ATOM 2018 C CA . LYS A 1 265 ? -16.356 7.676 11.199 1.00 98.44 265 LYS A CA 1
ATOM 2019 C C . LYS A 1 265 ? -16.506 6.159 11.300 1.00 98.44 265 LYS A C 1
ATOM 2021 O O . LYS A 1 265 ? -17.603 5.653 11.528 1.00 98.44 265 LYS A O 1
ATOM 2026 N N . LEU A 1 266 ? -15.392 5.452 11.168 1.00 98.62 266 LEU A N 1
ATOM 2027 C CA . LEU A 1 266 ? -15.272 4.007 11.315 1.00 98.62 266 LEU A CA 1
ATOM 2028 C C . LEU A 1 266 ? -14.485 3.686 12.590 1.00 98.62 266 LEU A C 1
ATOM 2030 O O . LEU A 1 266 ? -13.422 4.261 12.819 1.00 98.62 266 LEU A O 1
ATOM 2034 N N . GLY A 1 267 ? -14.977 2.747 13.399 1.00 97.50 267 GLY A N 1
ATOM 2035 C CA . GLY A 1 267 ? -14.305 2.306 14.627 1.00 97.50 267 GLY A CA 1
ATOM 2036 C C . GLY A 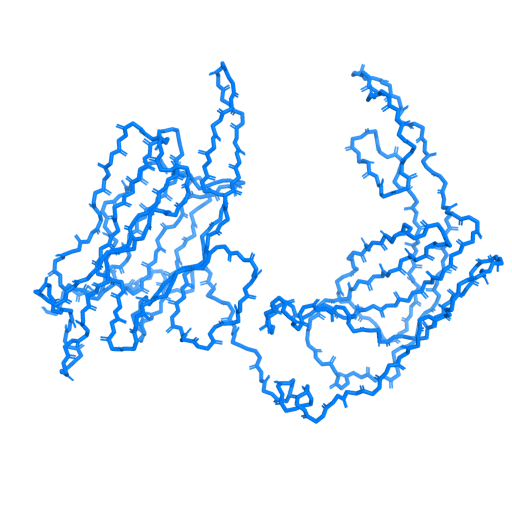1 267 ? -14.353 3.327 15.773 1.00 97.50 267 GLY A C 1
ATOM 2037 O O . GLY A 1 267 ? -15.275 4.138 15.875 1.00 97.50 267 GLY A O 1
ATOM 2038 N N . GLY A 1 268 ? -13.348 3.277 16.652 1.00 97.12 268 GLY A N 1
ATOM 2039 C CA . GLY A 1 268 ? -13.192 4.186 17.792 1.00 97.12 268 GLY A CA 1
ATOM 2040 C C . GLY A 1 268 ? -13.812 3.717 19.109 1.00 97.12 268 GLY A C 1
ATOM 2041 O O . GLY A 1 268 ? -13.893 4.508 20.043 1.00 97.12 268 GLY A O 1
ATOM 2042 N N . ASP A 1 269 ? -14.231 2.455 19.200 1.00 96.25 269 ASP A N 1
ATOM 2043 C CA . ASP A 1 269 ? -14.814 1.851 20.408 1.00 96.25 269 ASP A CA 1
ATOM 2044 C C . ASP A 1 269 ? -13.774 1.187 21.333 1.00 96.25 269 ASP A C 1
ATOM 2046 O O . ASP A 1 269 ? -14.133 0.520 22.301 1.00 96.25 269 ASP A O 1
ATOM 2050 N N . GLY A 1 270 ? -12.481 1.356 21.039 1.00 96.25 270 GLY A N 1
ATOM 2051 C CA . GLY A 1 270 ? -11.376 0.773 21.801 1.00 96.25 270 GLY A CA 1
ATOM 2052 C C . GLY A 1 270 ? -11.035 -0.672 21.426 1.00 96.25 270 GLY A C 1
ATOM 2053 O O . GLY A 1 270 ? -10.063 -1.216 21.952 1.00 96.25 270 GLY A O 1
ATOM 2054 N N . ARG A 1 271 ? -11.770 -1.314 20.505 1.00 96.69 271 ARG A N 1
ATOM 2055 C CA . ARG A 1 271 ? -11.326 -2.592 19.929 1.00 96.69 271 ARG A CA 1
ATOM 2056 C C . ARG A 1 271 ? -10.145 -2.368 18.991 1.00 96.69 271 ARG A C 1
ATOM 2058 O O . ARG A 1 271 ? -10.064 -1.345 18.313 1.00 96.69 271 ARG A O 1
ATOM 2065 N N . LYS A 1 272 ? -9.246 -3.352 18.917 1.00 97.06 272 LYS A N 1
ATOM 2066 C CA . LYS A 1 272 ? -8.139 -3.329 17.953 1.00 97.06 272 LYS A CA 1
ATOM 2067 C C . LYS A 1 272 ? -8.698 -3.379 16.537 1.00 97.06 272 LYS A C 1
ATOM 2069 O O . LYS A 1 272 ? -9.522 -4.239 16.229 1.00 97.06 272 LYS A O 1
ATOM 2074 N N . VAL A 1 273 ? -8.223 -2.492 15.672 1.00 98.38 273 VAL A N 1
ATOM 2075 C CA . VAL A 1 273 ? -8.390 -2.655 14.228 1.00 98.38 273 VAL A CA 1
ATOM 2076 C C . VAL A 1 273 ? -7.323 -3.642 13.772 1.00 98.38 273 VAL A C 1
ATOM 2078 O O . VAL A 1 273 ? -6.140 -3.408 13.988 1.00 98.38 273 VAL A O 1
ATOM 2081 N N . ILE A 1 274 ? -7.732 -4.753 13.168 1.00 98.06 274 ILE A N 1
ATOM 2082 C CA . ILE A 1 274 ? -6.845 -5.830 12.689 1.00 98.06 274 ILE A CA 1
ATOM 2083 C C . ILE A 1 274 ? -6.825 -5.921 11.159 1.00 98.06 274 ILE A C 1
ATOM 2085 O O 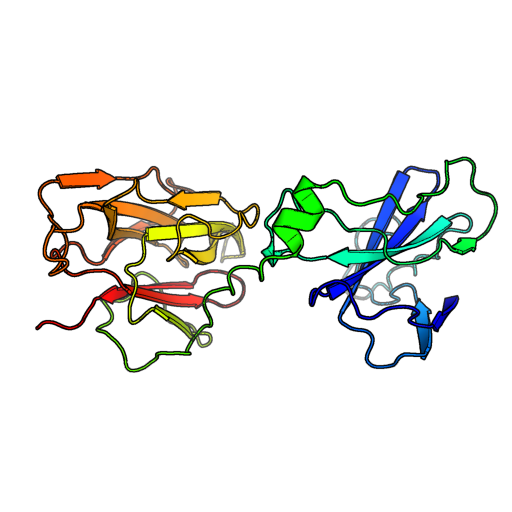. ILE A 1 274 ? -6.192 -6.794 10.563 1.00 98.06 274 ILE A O 1
ATOM 2089 N N . GLY A 1 275 ? -7.530 -5.015 10.487 1.00 98.38 275 GLY A N 1
ATOM 2090 C CA . GLY A 1 275 ? -7.598 -5.029 9.042 1.00 98.38 275 GLY A CA 1
ATOM 2091 C C . GLY A 1 275 ? -8.494 -3.977 8.427 1.00 98.38 275 GLY A C 1
ATOM 2092 O O . GLY A 1 275 ? -9.059 -3.121 9.109 1.00 98.38 275 GLY A O 1
ATOM 2093 N N . VAL A 1 276 ? -8.613 -4.071 7.109 1.00 98.69 276 VAL A N 1
ATOM 2094 C CA . VAL A 1 276 ? -9.440 -3.202 6.273 1.00 98.69 276 VAL A CA 1
ATOM 2095 C C . VAL A 1 276 ? -10.167 -4.028 5.218 1.00 98.69 276 VAL A C 1
ATOM 2097 O O . VAL A 1 276 ? -9.640 -5.012 4.695 1.00 98.69 276 VAL A O 1
ATOM 2100 N N . VAL A 1 277 ? -11.372 -3.594 4.873 1.00 98.38 277 VAL A N 1
ATOM 2101 C CA . VAL A 1 277 ? -12.075 -4.021 3.660 1.00 98.38 277 VAL A CA 1
ATOM 2102 C C . VAL A 1 277 ? -12.000 -2.870 2.677 1.00 98.38 277 VAL A C 1
ATOM 2104 O O . VAL A 1 277 ? -12.356 -1.750 3.032 1.00 98.38 277 VAL A O 1
ATOM 2107 N N . LEU A 1 278 ? -11.550 -3.141 1.457 1.00 98.25 278 LEU A N 1
ATOM 2108 C CA . LEU A 1 278 ? -11.445 -2.164 0.382 1.00 98.25 278 LEU A CA 1
ATOM 2109 C C . LEU A 1 278 ? -12.303 -2.624 -0.793 1.00 98.25 278 LEU A C 1
ATOM 2111 O O . LEU A 1 278 ? -12.097 -3.709 -1.331 1.00 98.25 278 LEU A O 1
ATOM 2115 N N . ASN A 1 279 ? -13.242 -1.788 -1.210 1.00 97.56 279 ASN A N 1
ATOM 2116 C CA . ASN A 1 279 ? -13.974 -1.959 -2.456 1.00 97.56 279 ASN A CA 1
ATOM 2117 C C . ASN A 1 279 ? -13.284 -1.092 -3.499 1.00 97.56 279 ASN A C 1
ATOM 2119 O O . ASN A 1 279 ? -13.317 0.132 -3.390 1.00 97.56 279 ASN A O 1
ATOM 2123 N N . LYS A 1 280 ? -12.588 -1.718 -4.448 1.00 94.50 280 LYS A N 1
ATOM 2124 C CA . LYS A 1 280 ? -11.701 -0.996 -5.355 1.00 94.50 280 LYS A CA 1
ATOM 2125 C C . LYS A 1 280 ? -11.526 -1.717 -6.688 1.00 94.50 280 LYS A C 1
ATOM 2127 O O . LYS A 1 280 ? -11.028 -2.839 -6.730 1.00 94.50 280 LYS A O 1
ATOM 2132 N N . GLY A 1 281 ? -11.791 -0.998 -7.777 1.00 91.50 281 GLY A N 1
ATOM 2133 C CA . GLY A 1 281 ? -11.257 -1.304 -9.107 1.00 91.50 281 GLY A CA 1
ATOM 2134 C C . GLY A 1 281 ? -9.933 -0.572 -9.368 1.00 91.50 281 GLY A C 1
ATOM 2135 O O . GLY A 1 281 ? -8.895 -0.866 -8.774 1.00 91.50 281 GLY A O 1
ATOM 2136 N N . ALA A 1 282 ? -9.965 0.413 -10.268 1.00 92.69 282 ALA A N 1
ATOM 2137 C CA . ALA A 1 282 ? -8.822 1.297 -10.523 1.00 92.69 282 ALA A CA 1
ATOM 2138 C C . ALA A 1 282 ? -8.615 2.346 -9.413 1.00 92.69 282 ALA A C 1
ATOM 2140 O O . ALA A 1 282 ? -7.497 2.820 -9.204 1.00 92.69 282 ALA A O 1
ATOM 2141 N N . ILE A 1 283 ? -9.691 2.679 -8.700 1.00 95.81 283 ILE A N 1
ATOM 2142 C CA . ILE A 1 283 ? -9.742 3.637 -7.596 1.00 95.81 283 ILE A CA 1
ATOM 2143 C C . ILE A 1 283 ? -10.551 3.068 -6.424 1.00 95.81 283 ILE A C 1
ATOM 2145 O O . ILE A 1 283 ? -11.233 2.057 -6.584 1.00 95.81 283 ILE A O 1
ATOM 2149 N N . LEU A 1 284 ? -10.422 3.667 -5.239 1.00 97.75 284 LEU A N 1
ATOM 2150 C CA . LEU A 1 284 ? -11.068 3.201 -4.015 1.00 97.75 284 LEU A CA 1
ATOM 2151 C C . LEU A 1 284 ? -12.514 3.710 -3.939 1.00 97.75 284 LEU A C 1
ATOM 2153 O O . LEU A 1 284 ? -12.755 4.880 -3.655 1.00 97.75 284 LEU A O 1
ATOM 2157 N N . ASP A 1 285 ? -13.468 2.812 -4.164 1.00 97.56 285 ASP A N 1
ATOM 2158 C CA . ASP A 1 285 ? -14.907 3.091 -4.176 1.00 97.56 285 ASP A CA 1
ATOM 2159 C C . ASP A 1 285 ? -15.482 3.176 -2.751 1.00 97.56 285 ASP A C 1
ATOM 2161 O O . ASP A 1 285 ? -16.347 4.003 -2.453 1.00 97.56 285 ASP A O 1
ATOM 2165 N N . GLY A 1 286 ? -14.972 2.337 -1.845 1.00 98.19 286 GLY A N 1
ATOM 2166 C CA . GLY A 1 286 ? -15.396 2.301 -0.450 1.00 98.19 286 GLY A CA 1
ATOM 2167 C C . GLY A 1 286 ? -14.426 1.555 0.458 1.00 98.19 286 GLY A C 1
ATOM 2168 O O . GLY A 1 286 ? -13.602 0.763 -0.001 1.00 98.19 286 GLY A O 1
ATOM 2169 N N . MET A 1 287 ? -14.533 1.794 1.764 1.00 98.50 287 MET A N 1
ATOM 2170 C CA . MET A 1 287 ? -13.731 1.106 2.770 1.00 98.50 287 MET A CA 1
ATOM 2171 C C . MET A 1 287 ? -14.479 0.849 4.079 1.00 98.50 287 MET A C 1
ATOM 2173 O O . MET A 1 287 ? -15.363 1.610 4.470 1.00 98.50 287 MET A O 1
ATOM 2177 N N . ALA A 1 288 ? -14.089 -0.214 4.775 1.00 98.62 288 ALA A N 1
ATOM 2178 C CA . ALA A 1 288 ? -14.478 -0.509 6.151 1.00 98.62 288 ALA A CA 1
ATOM 2179 C C . ALA A 1 288 ? -13.239 -0.911 6.966 1.00 98.62 288 ALA A C 1
ATOM 2181 O O . ALA A 1 288 ? -12.214 -1.303 6.401 1.00 98.62 288 ALA A O 1
ATOM 2182 N N . LEU A 1 289 ? -13.331 -0.839 8.293 1.00 98.69 289 LEU A N 1
ATOM 2183 C CA . LEU A 1 289 ? -12.328 -1.414 9.188 1.00 98.69 289 LEU A CA 1
ATOM 2184 C C . LEU A 1 289 ? -12.751 -2.825 9.589 1.00 98.69 289 LEU A C 1
ATOM 2186 O O . LEU A 1 289 ? -13.940 -3.102 9.726 1.00 98.69 289 LEU A O 1
ATOM 2190 N N . VAL A 1 290 ? -11.773 -3.695 9.820 1.00 98.50 290 VAL A N 1
ATOM 2191 C CA . VAL A 1 290 ? -11.996 -4.989 10.465 1.00 98.50 290 VAL A CA 1
ATOM 2192 C C . VAL A 1 290 ? -11.568 -4.870 11.917 1.00 98.50 290 VAL A C 1
ATOM 2194 O O . VAL A 1 290 ? -10.388 -4.678 12.213 1.00 98.50 290 VAL A O 1
ATOM 2197 N N . MET A 1 291 ? -12.533 -4.980 12.818 1.00 97.75 291 MET A N 1
ATOM 2198 C CA . MET A 1 291 ? -12.317 -4.950 14.257 1.00 97.75 291 MET A CA 1
ATOM 2199 C C . MET A 1 291 ? -12.030 -6.362 14.762 1.00 97.75 291 MET A C 1
ATOM 2201 O O . MET A 1 291 ? -12.616 -7.332 14.276 1.00 97.75 291 MET A O 1
ATOM 2205 N N . ASP A 1 292 ? -11.178 -6.477 15.774 1.00 95.56 292 ASP A N 1
ATOM 2206 C CA . ASP A 1 292 ? -11.048 -7.713 16.539 1.00 95.56 292 ASP A CA 1
ATOM 2207 C C . ASP A 1 292 ? -12.420 -8.108 17.117 1.00 95.56 292 ASP A C 1
ATOM 2209 O O . ASP A 1 292 ? -13.267 -7.254 17.436 1.00 95.56 292 ASP A O 1
ATOM 2213 N N . SER A 1 293 ? -12.674 -9.412 17.192 1.00 86.19 293 SER A N 1
ATOM 2214 C CA . SER A 1 293 ? -13.945 -9.926 17.694 1.00 86.19 293 SER A CA 1
ATOM 2215 C C . SER A 1 293 ? -14.136 -9.486 19.143 1.00 86.19 293 SER A C 1
ATOM 2217 O O . SER A 1 293 ? -13.185 -9.436 19.924 1.00 86.19 293 SER A O 1
ATOM 2219 N N . LYS A 1 294 ? -15.377 -9.164 19.523 1.00 65.62 294 LYS A N 1
ATOM 2220 C CA . LYS A 1 294 ? -15.695 -8.944 20.937 1.00 65.62 294 LYS A CA 1
ATOM 2221 C C . LYS A 1 294 ? -15.394 -10.244 21.688 1.00 65.62 294 LYS A C 1
ATOM 2223 O O . LYS A 1 294 ? -15.960 -11.278 21.336 1.00 65.62 294 LYS A O 1
ATOM 2228 N N . ARG A 1 295 ? -14.472 -10.184 22.650 1.00 56.47 295 ARG A N 1
ATOM 2229 C CA . ARG A 1 295 ? -14.366 -11.207 23.693 1.00 56.47 295 ARG A CA 1
ATOM 2230 C C . ARG A 1 295 ? -15.554 -11.092 24.634 1.00 56.47 295 ARG A C 1
ATOM 2232 O O . ARG A 1 295 ? -16.005 -9.942 24.848 1.00 56.47 295 ARG A O 1
#

Solvent-accessible surface area (backbone atoms only — not comparable to full-atom values): 16782 Å² total; per-residue (Å²): 121,48,80,42,77,49,70,65,89,72,84,87,78,76,87,56,38,31,27,39,38,40,39,32,76,88,70,57,71,38,78,42,81,66,43,73,80,94,56,59,59,52,70,53,78,48,68,69,61,70,49,63,87,52,81,49,92,56,42,72,93,66,85,75,63,56,99,88,47,78,45,75,62,36,64,80,75,72,33,32,40,34,35,37,21,40,36,38,57,54,62,4,53,87,54,32,60,58,40,60,77,50,70,72,46,76,40,71,75,72,93,57,85,77,81,70,71,73,86,76,52,73,66,52,51,58,56,69,71,44,82,59,69,77,75,81,55,63,56,73,43,77,86,64,56,40,73,48,72,72,43,55,41,90,49,98,43,66,39,39,35,50,44,98,86,43,48,25,26,33,38,35,35,35,76,43,68,46,82,48,95,95,51,74,44,64,21,27,34,44,76,44,77,32,66,53,95,81,55,50,53,75,74,49,58,70,50,72,44,59,92,68,34,23,37,28,26,37,40,35,23,19,60,87,30,28,7,19,39,29,42,31,31,17,29,53,38,93,84,67,83,29,33,36,76,87,50,60,52,70,54,72,65,50,45,52,68,92,38,49,84,43,78,39,79,35,76,59,84,26,50,38,24,22,28,38,35,38,14,35,78,84,38,29,26,14,40,27,43,20,26,51,63,87,127

Secondary structure (DSSP, 8-state):
-EEEEEE-----S-SPEEEEEEEETTS-EEEEEEE--SSSEEEEEE-----TT---TTPPP-SPPPTTPPPPPPPPPSSEEEEEEEE-GGG-TTT-S-EE-S--EEES---SPPPPP-PPPHHHHHHHTSPPPPPPPTTTTTTSSEE-PPEE---S-EEEEE-SSS---EEEEEEEEEEETTEEEEEEEEEEEE--TT----SSEEEEPPTTEEEEEEEEEESSSEEEEEEEEEEEPTTSSSEEEEEEEEPPPBS-TT--SEEEEEE-SSPPEEEEEEEESSSEEEEEEEEPPP-

Nearest PDB structures (foldseek):
  5krp-assembly1_C  TM=5.831E-01  e=2.287E-04  Artocarpus altilis
  7kmu-assembly1_A  TM=6.268E-01  e=4.391E-04  Musa acuminata
  4akd-assembly1_C  TM=6.557E-01  e=1.139E-03  Artocarpus integer
  7kmv-assembly5_I  TM=5.895E-01  e=4.391E-04  Musa acuminata
  4akd-assembly1_D  TM=5.804E-01  e=1.618E-03  Artocarpus integer

Sequence (295 aa):
MISVDYEVTSEKALAGDLSLILRTADGQDATVSIGKLERRKGTIGLKVADAPWRRGPFARPGPGPGPGAKAAAGSLPQNFEMYLVRNENRYGKELARSFKVSNSIIMGETKFDKTMPRDWTTEEVTIFSKPPIEPPTPNANKGVGQDTALAGTTSQFSQRYVDPKLPLIGVDVKVGFWPVAGGREDCLSNLVPIYDQNYPDSGMTRVLAKPGYAVGAVAVKTNHFVNAIQITFMKLKEDNSGLDTKDSYVSEWLGPEKAGMKETKLGGDGRKVIGVVLNKGAILDGMALVMDSKR

Organism: NCBI:txid1908690

pLDDT: mean 86.54, std 13.56, range [43.94, 98.88]